Protein AF-A0A7J3TLL1-F1 (afdb_monomer)

Solvent-accessible surface area (backbone atoms only — not comparable to full-atom values): 12824 Å² total; per-residue (Å²): 134,83,79,75,40,69,34,97,90,40,82,90,39,51,75,41,72,86,61,49,72,68,59,53,52,50,49,55,51,50,50,56,48,39,76,74,58,74,58,70,25,70,81,57,42,50,78,60,72,84,65,56,69,70,58,46,39,61,74,26,60,31,31,46,34,38,38,35,70,45,70,101,65,59,63,85,65,47,52,60,26,36,53,45,25,27,49,48,51,40,51,54,41,42,77,64,74,40,49,68,75,49,72,47,65,52,74,63,83,44,28,37,23,25,28,31,32,81,48,47,63,53,70,59,62,42,82,44,83,52,50,48,64,87,44,56,70,57,39,49,56,51,44,65,57,41,68,75,34,87,53,40,78,40,70,66,46,79,57,96,68,22,37,36,31,37,27,56,51,95,55,38,40,53,66,62,47,48,64,79,43,48,88,77,56,70,28,40,80,71,54,52,76,45,51,90,70,48,38,80,37,38,22,89,61,54,56,78,47,47,73,60,48,28,53,71,69,44,89,64,58,60,57,79,64

Structure (mmCIF, N/CA/C/O backbone):
data_AF-A0A7J3TLL1-F1
#
_entry.id   AF-A0A7J3TLL1-F1
#
loop_
_atom_site.group_PDB
_atom_site.id
_atom_site.type_symbol
_atom_site.label_atom_id
_atom_site.label_alt_id
_atom_site.label_comp_id
_atom_site.label_asym_id
_atom_site.label_entity_id
_atom_site.label_seq_id
_atom_site.pdbx_PDB_ins_code
_atom_site.Cartn_x
_atom_site.Cartn_y
_atom_site.Cartn_z
_atom_site.occupancy
_atom_site.B_iso_or_equiv
_atom_site.auth_seq_id
_atom_site.auth_comp_id
_atom_site.auth_asym_id
_atom_site.auth_atom_id
_atom_site.pdbx_PDB_model_num
ATOM 1 N N . GLU A 1 1 ? -10.660 5.304 -22.280 1.00 53.88 1 GLU A N 1
ATOM 2 C CA . GLU A 1 1 ? -10.879 4.212 -23.251 1.00 53.88 1 GLU A CA 1
ATOM 3 C C . GLU A 1 1 ? -9.775 3.179 -23.097 1.00 53.88 1 GLU A C 1
ATOM 5 O O . GLU A 1 1 ? -8.656 3.561 -22.765 1.00 53.88 1 GLU A O 1
ATOM 10 N N . ASN A 1 2 ? -10.090 1.895 -23.270 1.00 74.81 2 ASN A N 1
ATOM 11 C CA . ASN A 1 2 ? -9.083 0.834 -23.250 1.00 74.81 2 ASN A CA 1
ATOM 12 C C . ASN A 1 2 ? -8.413 0.763 -24.626 1.00 74.81 2 ASN A C 1
ATOM 14 O O . ASN A 1 2 ? -9.104 0.742 -25.640 1.00 74.81 2 ASN A O 1
ATOM 18 N N . PHE A 1 3 ? -7.082 0.725 -24.662 1.00 89.62 3 PHE A N 1
ATOM 19 C CA . PHE A 1 3 ? -6.331 0.523 -25.899 1.00 89.62 3 PHE A CA 1
ATOM 20 C C . PHE A 1 3 ? -6.555 -0.900 -26.422 1.00 89.62 3 PHE A C 1
ATOM 22 O O . PHE A 1 3 ? -6.393 -1.876 -25.681 1.00 89.62 3 PHE A O 1
ATOM 29 N N . VAL A 1 4 ? -6.939 -1.013 -27.692 1.00 92.25 4 VAL A N 1
ATOM 30 C CA . VAL A 1 4 ? -7.201 -2.291 -28.359 1.00 92.25 4 VAL A CA 1
ATOM 31 C C . VAL A 1 4 ? -6.233 -2.440 -29.521 1.00 92.25 4 VAL A C 1
ATOM 33 O O . VAL A 1 4 ? -6.197 -1.598 -30.413 1.00 92.25 4 VAL A O 1
ATOM 36 N N . PHE A 1 5 ? -5.463 -3.526 -29.505 1.00 94.06 5 PHE A N 1
ATOM 37 C CA . PHE A 1 5 ? -4.631 -3.945 -30.624 1.00 94.06 5 PHE A CA 1
ATOM 38 C C . PHE A 1 5 ? -5.090 -5.333 -31.068 1.00 94.06 5 PHE A C 1
ATOM 40 O O . PHE A 1 5 ? -4.851 -6.320 -30.370 1.00 94.06 5 PHE A O 1
ATOM 47 N N . VAL A 1 6 ? -5.833 -5.368 -32.174 1.00 94.62 6 VAL A N 1
ATOM 48 C CA . VAL A 1 6 ? -6.505 -6.572 -32.682 1.00 94.62 6 VAL A CA 1
ATOM 49 C C . VAL A 1 6 ? -5.467 -7.575 -33.180 1.00 94.62 6 VAL A C 1
ATOM 51 O O . VAL A 1 6 ? -4.548 -7.206 -33.913 1.00 94.62 6 VAL A O 1
ATOM 54 N N . ASP A 1 7 ? -5.603 -8.834 -32.767 1.00 94.88 7 ASP A N 1
ATOM 55 C CA . ASP A 1 7 ? -4.760 -9.928 -33.245 1.00 94.88 7 ASP A CA 1
ATOM 56 C C . ASP A 1 7 ? -5.065 -10.215 -34.731 1.00 94.88 7 ASP A C 1
ATOM 58 O O . ASP A 1 7 ? -6.228 -10.416 -35.083 1.00 94.88 7 ASP A O 1
ATOM 62 N N . PRO A 1 8 ? -4.057 -10.246 -35.627 1.00 94.88 8 PRO A N 1
ATOM 63 C CA . PRO A 1 8 ? -4.280 -10.523 -37.047 1.00 94.88 8 PRO A CA 1
ATOM 64 C C . PRO A 1 8 ? -4.792 -11.945 -37.335 1.00 94.88 8 PRO A C 1
ATOM 66 O O . PRO A 1 8 ? -5.215 -12.207 -38.459 1.00 94.88 8 PRO A O 1
ATOM 69 N N . VAL A 1 9 ? -4.730 -12.865 -36.364 1.00 96.12 9 VAL A N 1
ATOM 70 C CA . VAL A 1 9 ? -5.207 -14.254 -36.497 1.00 96.12 9 VAL A CA 1
ATOM 71 C C . VAL A 1 9 ? -6.554 -14.476 -35.792 1.00 96.12 9 VAL A C 1
ATOM 73 O O . VAL A 1 9 ? -7.268 -15.415 -36.137 1.00 96.12 9 VAL A O 1
ATOM 76 N N . ASP A 1 10 ? -6.929 -13.617 -34.839 1.00 94.81 10 ASP A N 1
ATOM 77 C CA . ASP A 1 10 ? -8.177 -13.720 -34.069 1.00 94.81 10 ASP A CA 1
ATOM 78 C C . ASP A 1 10 ? -8.747 -12.328 -33.744 1.00 94.81 10 ASP A C 1
ATOM 80 O O . ASP A 1 10 ? -8.318 -11.653 -32.808 1.00 94.81 10 ASP A O 1
ATOM 84 N N . GLU A 1 11 ? -9.770 -11.909 -34.489 1.00 93.38 11 GLU A N 1
ATOM 85 C CA . GLU A 1 11 ? -10.400 -10.588 -34.347 1.00 93.38 11 GLU A CA 1
ATOM 86 C C . GLU A 1 11 ? -11.007 -10.322 -32.957 1.00 93.38 11 GLU A C 1
ATOM 88 O O . GLU A 1 11 ? -11.184 -9.165 -32.568 1.00 93.38 11 GLU A O 1
ATOM 93 N N . ASN A 1 12 ? -11.278 -11.373 -32.174 1.00 93.81 12 ASN A N 1
ATOM 94 C CA . ASN A 1 12 ? -11.828 -11.252 -30.824 1.00 93.81 12 ASN A CA 1
ATOM 95 C C . ASN A 1 12 ? -10.746 -11.057 -29.752 1.00 93.81 12 ASN A C 1
ATOM 97 O O . ASN A 1 12 ? -11.064 -10.831 -28.578 1.00 93.81 12 ASN A O 1
ATOM 101 N N . ARG A 1 13 ? -9.461 -11.133 -30.119 1.00 92.69 13 ARG A N 1
ATOM 102 C CA . ARG A 1 13 ? -8.341 -11.067 -29.181 1.00 92.69 13 ARG A CA 1
ATOM 103 C C . ARG A 1 13 ? -7.651 -9.704 -29.211 1.00 92.69 13 ARG A C 1
ATOM 105 O O . ARG A 1 13 ? -7.134 -9.256 -30.230 1.00 92.69 13 ARG A O 1
ATOM 112 N N . ASN A 1 14 ? -7.559 -9.070 -28.039 1.00 93.44 14 ASN A N 1
ATOM 113 C CA . ASN A 1 14 ? -6.712 -7.895 -27.829 1.00 93.44 14 ASN A CA 1
ATOM 114 C C . ASN A 1 14 ? -5.297 -8.327 -27.406 1.00 93.44 14 ASN A C 1
ATOM 116 O O . ASN A 1 14 ? -5.081 -8.729 -26.260 1.00 93.44 14 ASN A O 1
ATOM 120 N N . VAL A 1 15 ? -4.317 -8.189 -28.300 1.00 94.00 15 VAL A N 1
ATOM 121 C CA . VAL A 1 15 ? -2.900 -8.513 -28.042 1.00 94.00 15 VAL A CA 1
ATOM 122 C C . VAL A 1 15 ? -2.312 -7.631 -26.934 1.00 94.00 15 VAL A C 1
ATOM 124 O O . VAL A 1 15 ? -1.416 -8.050 -26.202 1.00 94.00 15 VAL A O 1
ATOM 127 N N . ALA A 1 16 ? -2.853 -6.427 -26.747 1.00 92.25 16 ALA A N 1
ATOM 128 C CA . ALA A 1 16 ? -2.423 -5.486 -25.720 1.00 92.25 16 ALA A CA 1
ATOM 129 C C . ALA A 1 16 ? -3.194 -5.619 -24.391 1.00 92.25 16 ALA A C 1
ATOM 131 O O . ALA A 1 16 ? -3.065 -4.749 -23.534 1.00 92.25 16 ALA A O 1
ATOM 132 N N . ALA A 1 17 ? -3.970 -6.688 -24.168 1.00 89.81 17 ALA A N 1
ATOM 133 C CA . ALA A 1 17 ? -4.814 -6.829 -22.971 1.00 89.81 17 ALA A CA 1
ATOM 134 C C . ALA A 1 17 ? -4.047 -6.760 -21.632 1.00 89.81 17 ALA A C 1
ATOM 136 O O . ALA A 1 17 ? -4.608 -6.351 -20.617 1.00 89.81 17 ALA A O 1
ATOM 137 N N . ALA A 1 18 ? -2.767 -7.143 -21.616 1.00 88.69 18 ALA A N 1
ATOM 138 C CA . ALA A 1 18 ? -1.914 -7.070 -20.428 1.00 88.69 18 ALA A CA 1
ATOM 139 C C . ALA A 1 18 ? -1.273 -5.682 -20.201 1.00 88.69 18 ALA A C 1
ATOM 141 O O . ALA A 1 18 ? -0.673 -5.449 -19.149 1.00 88.69 18 ALA A O 1
ATOM 142 N N . LEU A 1 19 ? -1.368 -4.761 -21.169 1.00 90.69 19 LEU A N 1
ATOM 143 C CA . LEU A 1 19 ? -0.772 -3.429 -21.086 1.00 90.69 19 LEU A CA 1
ATOM 144 C C . LEU A 1 19 ? -1.634 -2.516 -20.208 1.00 90.69 19 LEU A C 1
ATOM 146 O O . LEU A 1 19 ? -2.791 -2.244 -20.522 1.00 90.69 19 LEU A O 1
ATOM 150 N N . SER A 1 20 ? -1.064 -2.002 -19.115 1.00 90.25 20 SER A N 1
ATOM 151 C CA . SER A 1 20 ? -1.784 -1.045 -18.271 1.00 90.25 20 SER A CA 1
ATOM 152 C C . SER A 1 20 ? -1.881 0.333 -18.947 1.00 90.25 20 SER A C 1
ATOM 154 O O . SER A 1 20 ? -0.948 0.727 -19.660 1.00 90.25 20 SER A O 1
ATOM 156 N N . PRO A 1 21 ? -2.953 1.107 -18.690 1.00 91.44 21 PRO A N 1
ATOM 157 C CA . PRO A 1 21 ? -3.086 2.467 -19.211 1.00 91.44 21 PRO A CA 1
ATOM 158 C C . PRO A 1 21 ? -1.888 3.360 -18.865 1.00 91.44 21 PRO A C 1
ATOM 160 O O . PRO A 1 21 ? -1.396 4.097 -19.715 1.00 91.44 21 PRO A O 1
ATOM 163 N N . GLU A 1 22 ? -1.362 3.253 -17.645 1.00 91.06 22 GLU A N 1
ATOM 164 C CA . GLU A 1 22 ? -0.216 4.042 -17.182 1.00 91.06 22 GLU A CA 1
ATOM 165 C C . GLU A 1 22 ? 1.058 3.696 -17.960 1.00 91.06 22 GLU A C 1
ATOM 167 O O . GLU A 1 22 ? 1.824 4.587 -18.326 1.00 91.06 22 GLU A O 1
ATOM 172 N N . LYS A 1 23 ? 1.285 2.408 -18.253 1.00 92.62 23 LYS A N 1
ATOM 173 C CA . LYS A 1 23 ? 2.443 1.967 -19.042 1.00 92.62 23 LYS A CA 1
ATOM 174 C C . LYS A 1 23 ? 2.333 2.388 -20.504 1.00 92.62 23 LYS A C 1
ATOM 176 O O . LYS A 1 23 ? 3.349 2.770 -21.081 1.00 92.62 23 LYS A O 1
ATOM 181 N N . LEU A 1 24 ? 1.128 2.392 -21.076 1.00 95.12 24 LEU A N 1
ATOM 182 C CA . LEU A 1 24 ? 0.898 2.937 -22.414 1.00 95.12 24 LEU A CA 1
ATOM 183 C C . LEU A 1 24 ? 1.212 4.439 -22.468 1.00 95.12 24 LEU A C 1
ATOM 185 O O . LEU A 1 24 ? 1.947 4.877 -23.349 1.00 95.12 24 LEU A O 1
ATOM 189 N N . GLN A 1 25 ? 0.710 5.222 -21.509 1.00 95.00 25 GLN A N 1
ATOM 190 C CA . GLN A 1 25 ? 0.991 6.661 -21.444 1.00 95.00 25 GLN A CA 1
ATOM 191 C C . GLN A 1 25 ? 2.486 6.941 -21.266 1.00 95.00 25 GLN A C 1
ATOM 193 O O . GLN A 1 25 ? 3.045 7.792 -21.959 1.00 95.00 25 GLN A O 1
ATOM 198 N N . LEU A 1 26 ? 3.160 6.173 -20.403 1.00 94.88 26 LEU A N 1
ATOM 199 C CA . LEU A 1 26 ? 4.608 6.260 -20.231 1.00 94.88 26 LEU A CA 1
ATOM 200 C C . LEU A 1 26 ? 5.356 5.971 -21.540 1.00 94.88 26 LEU A C 1
ATOM 202 O O . LEU A 1 26 ? 6.300 6.685 -21.866 1.00 94.88 26 LEU A O 1
ATOM 206 N N . PHE A 1 27 ? 4.929 4.961 -22.303 1.00 95.62 27 PHE A N 1
ATOM 207 C CA . PHE A 1 27 ? 5.530 4.623 -23.593 1.00 95.62 27 PHE A CA 1
ATOM 208 C C . PHE A 1 27 ? 5.334 5.726 -24.641 1.00 95.62 27 PHE A C 1
ATOM 210 O O . PHE A 1 27 ? 6.285 6.085 -25.337 1.00 95.62 27 PHE A O 1
ATOM 217 N N . ILE A 1 28 ? 4.131 6.303 -24.733 1.00 96.62 28 ILE A N 1
ATOM 218 C CA . ILE A 1 28 ? 3.845 7.430 -25.635 1.00 96.62 28 ILE A CA 1
ATOM 219 C C . ILE A 1 28 ? 4.732 8.628 -25.273 1.00 96.62 28 ILE A C 1
ATOM 221 O O . ILE A 1 28 ? 5.369 9.222 -26.146 1.00 96.62 28 ILE A O 1
ATOM 225 N N . PHE A 1 29 ? 4.826 8.951 -23.981 1.00 97.00 29 PHE A N 1
ATOM 226 C CA . PHE A 1 29 ? 5.675 10.033 -23.495 1.00 97.00 29 PHE A CA 1
ATOM 227 C C . PHE A 1 29 ? 7.157 9.783 -23.806 1.00 97.00 29 PHE A C 1
ATOM 229 O O . PHE A 1 29 ? 7.808 10.646 -24.396 1.00 97.00 29 PHE A O 1
ATOM 236 N N . ALA A 1 30 ? 7.673 8.590 -23.496 1.00 97.25 30 ALA A N 1
ATOM 237 C CA . ALA A 1 30 ? 9.047 8.195 -23.800 1.00 97.25 30 ALA A CA 1
ATOM 238 C C . ALA A 1 30 ? 9.345 8.297 -25.303 1.00 97.25 30 ALA A C 1
ATOM 240 O O . ALA A 1 30 ? 10.362 8.865 -25.695 1.00 97.25 30 ALA A O 1
ATOM 241 N N . SER A 1 31 ? 8.426 7.824 -26.148 1.00 97.75 31 SER A N 1
ATOM 242 C CA . SER A 1 31 ? 8.547 7.898 -27.607 1.00 97.75 31 SER A CA 1
ATOM 243 C C . SER A 1 31 ? 8.624 9.349 -28.088 1.00 97.75 31 SER A C 1
ATOM 245 O O . SER A 1 31 ? 9.502 9.695 -28.877 1.00 97.75 31 SER A O 1
ATOM 247 N N . SER A 1 32 ? 7.771 10.234 -27.558 1.00 97.88 32 SER A N 1
ATOM 248 C CA . SER A 1 32 ? 7.838 11.667 -27.866 1.00 97.88 32 SER A CA 1
ATOM 249 C C . SER A 1 32 ? 9.164 12.299 -27.434 1.00 97.88 32 SER A C 1
ATOM 251 O O . SER A 1 32 ? 9.658 13.182 -28.133 1.00 97.88 32 SER A O 1
ATOM 253 N N . GLN A 1 33 ? 9.726 11.912 -26.287 1.00 97.69 33 GLN A N 1
ATOM 254 C CA . GLN A 1 33 ? 11.015 12.435 -25.825 1.00 97.69 33 GLN A CA 1
ATOM 255 C C . GLN A 1 33 ? 12.166 11.926 -26.700 1.00 97.69 33 GLN A C 1
ATOM 257 O O . GLN A 1 33 ? 13.028 12.711 -27.094 1.00 97.69 33 GLN A O 1
ATOM 262 N N . PHE A 1 34 ? 12.138 10.642 -27.068 1.00 98.12 34 PHE A N 1
ATOM 263 C CA . PHE A 1 34 ? 13.137 10.033 -27.940 1.00 98.12 34 PHE A CA 1
ATOM 264 C C . PHE A 1 34 ? 13.176 10.707 -29.313 1.00 98.12 34 PHE A C 1
ATOM 266 O O . PHE A 1 34 ? 14.251 11.072 -29.775 1.00 98.12 34 PHE A O 1
ATOM 273 N N . LEU A 1 35 ? 12.015 10.948 -29.933 1.00 98.19 35 LEU A N 1
ATOM 274 C CA . LEU A 1 35 ? 11.938 11.628 -31.232 1.00 98.19 35 LEU A CA 1
ATOM 275 C C . LEU A 1 35 ? 12.460 13.071 -31.182 1.00 98.19 35 LEU A C 1
ATOM 277 O O . LEU A 1 35 ? 13.004 13.558 -32.168 1.00 98.19 35 LEU A O 1
ATOM 281 N N . ARG A 1 36 ? 12.314 13.760 -30.042 1.00 97.50 36 ARG A N 1
ATOM 282 C CA . ARG A 1 36 ? 12.830 15.127 -29.858 1.00 97.50 36 ARG A CA 1
ATOM 283 C C . ARG A 1 36 ? 14.339 15.158 -29.643 1.00 97.50 36 ARG A C 1
ATOM 285 O O . ARG A 1 36 ? 15.011 16.032 -30.183 1.00 97.50 36 ARG A O 1
ATOM 292 N N . LYS A 1 37 ? 14.869 14.251 -28.819 1.00 97.19 37 LYS A N 1
ATOM 293 C CA . LYS A 1 37 ? 16.296 14.182 -28.487 1.00 97.19 37 LYS A CA 1
ATOM 294 C C . LYS A 1 37 ? 16.730 12.721 -28.322 1.00 97.19 37 LYS A C 1
ATOM 296 O O . LYS A 1 37 ? 16.770 12.222 -27.192 1.00 97.19 37 LYS A O 1
ATOM 301 N N . PRO A 1 38 ? 17.080 12.041 -29.428 1.00 96.88 38 PRO A N 1
ATOM 302 C CA . PRO A 1 38 ? 17.523 10.657 -29.380 1.00 96.88 38 PRO A CA 1
ATOM 303 C C . PRO A 1 38 ? 18.761 10.502 -28.497 1.00 96.88 38 PRO A C 1
ATOM 305 O O . PRO A 1 38 ? 19.667 11.336 -28.509 1.00 96.88 38 PRO A O 1
ATOM 308 N N . SER A 1 39 ? 18.804 9.426 -27.717 1.00 96.81 39 SER A N 1
ATOM 309 C CA . SER A 1 39 ? 19.920 9.131 -26.820 1.00 96.81 39 SER A CA 1
ATOM 310 C C . SER A 1 39 ? 20.017 7.634 -26.562 1.00 96.81 39 SER A C 1
ATOM 312 O O . SER A 1 39 ? 19.003 6.943 -26.466 1.00 96.81 39 SER A O 1
ATOM 314 N N . ILE A 1 40 ? 21.243 7.142 -26.376 1.00 96.75 40 ILE A N 1
ATOM 315 C CA . ILE A 1 40 ? 21.505 5.747 -26.004 1.00 96.75 40 ILE A CA 1
ATOM 316 C C . ILE A 1 40 ? 20.887 5.379 -24.642 1.00 96.75 40 ILE A C 1
ATOM 318 O O . ILE A 1 40 ? 20.544 4.224 -24.410 1.00 96.75 40 ILE A O 1
ATOM 322 N N . LYS A 1 41 ? 20.649 6.375 -23.777 1.00 96.38 41 LYS A N 1
ATOM 323 C CA . LYS A 1 41 ? 20.049 6.210 -22.441 1.00 96.38 41 LYS A CA 1
ATOM 324 C C . LYS A 1 41 ? 18.603 5.710 -22.458 1.00 96.38 41 LYS A C 1
ATOM 326 O O . LYS A 1 41 ? 18.149 5.150 -21.470 1.00 96.38 41 LYS A O 1
ATOM 331 N N . PHE A 1 42 ? 17.880 5.864 -23.572 1.00 96.44 42 PHE A N 1
ATOM 332 C CA . PHE A 1 42 ? 16.553 5.250 -23.727 1.00 96.44 42 PHE A CA 1
ATOM 333 C C . PHE A 1 42 ? 16.612 3.721 -23.744 1.00 96.44 42 PHE A C 1
ATOM 335 O O . PHE A 1 42 ? 15.638 3.069 -23.379 1.00 96.44 42 PHE A O 1
ATOM 342 N N . PHE A 1 43 ? 17.754 3.164 -24.145 1.00 95.62 43 PHE A N 1
ATOM 343 C CA . PHE A 1 43 ? 17.991 1.726 -24.215 1.00 95.62 43 PHE A CA 1
ATOM 344 C C . PHE A 1 43 ? 18.840 1.235 -23.038 1.00 95.62 43 PHE A C 1
ATOM 346 O O . PHE A 1 43 ? 18.599 0.150 -22.518 1.00 95.62 43 PHE A O 1
ATOM 353 N N . PHE A 1 44 ? 19.806 2.049 -22.601 1.00 95.69 44 PHE A N 1
ATOM 354 C CA . PHE A 1 44 ? 20.753 1.721 -21.535 1.00 95.69 44 PHE A CA 1
ATOM 355 C C . PHE A 1 44 ? 20.824 2.861 -20.508 1.00 95.69 44 PHE A C 1
ATOM 357 O O . PHE A 1 44 ? 21.773 3.650 -20.522 1.00 95.69 44 PHE A O 1
ATOM 364 N N . PRO A 1 45 ? 19.797 3.004 -19.655 1.00 94.62 45 PRO A N 1
ATOM 365 C CA . PRO A 1 45 ? 19.775 4.036 -18.626 1.00 94.62 45 PRO A CA 1
ATOM 366 C C . PRO A 1 45 ? 20.833 3.751 -17.552 1.00 94.62 45 PRO A C 1
ATOM 368 O O . PRO A 1 45 ? 21.019 2.600 -17.147 1.00 94.62 45 PRO A O 1
ATOM 371 N N . ASN A 1 46 ? 21.504 4.788 -17.047 1.00 9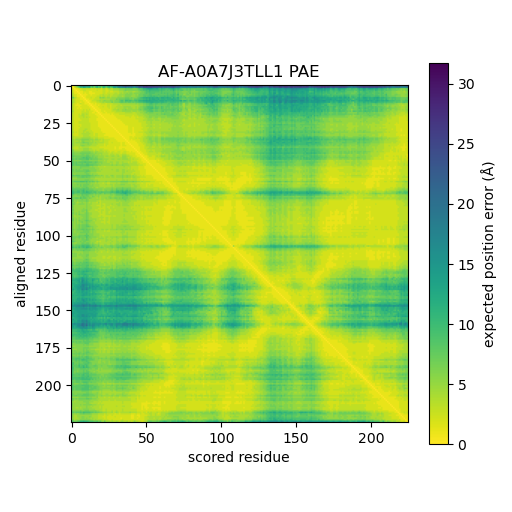4.69 46 ASN A N 1
ATOM 372 C CA . ASN A 1 46 ? 22.387 4.621 -15.885 1.00 94.69 46 ASN A CA 1
ATOM 373 C C . ASN A 1 46 ? 21.550 4.263 -14.655 1.00 94.69 46 ASN A C 1
ATOM 375 O O . ASN A 1 46 ? 20.470 4.831 -14.546 1.00 94.69 46 ASN A O 1
ATOM 379 N N . PRO A 1 47 ? 22.008 3.414 -13.714 1.00 93.69 47 PRO A N 1
ATOM 380 C CA . PRO A 1 47 ? 21.274 3.081 -12.486 1.00 93.69 47 PRO A CA 1
ATOM 381 C C . PRO A 1 47 ? 20.746 4.315 -11.732 1.00 93.69 47 PRO A C 1
ATOM 383 O O . PRO A 1 47 ? 21.332 5.398 -11.850 1.00 93.69 47 PRO A O 1
ATOM 386 N N . PRO A 1 48 ? 19.644 4.189 -10.966 1.00 94.38 48 PRO A N 1
ATOM 387 C CA . PRO A 1 48 ? 19.168 5.293 -10.142 1.00 94.38 48 PRO A CA 1
ATOM 388 C C . PRO A 1 48 ? 20.277 5.749 -9.177 1.00 94.38 48 PRO A C 1
ATOM 390 O O . PRO A 1 48 ? 21.112 4.939 -8.765 1.00 94.38 48 PRO A O 1
ATOM 393 N N . PRO A 1 49 ? 20.327 7.047 -8.828 1.00 92.38 49 PRO A N 1
ATOM 394 C CA . PRO A 1 49 ?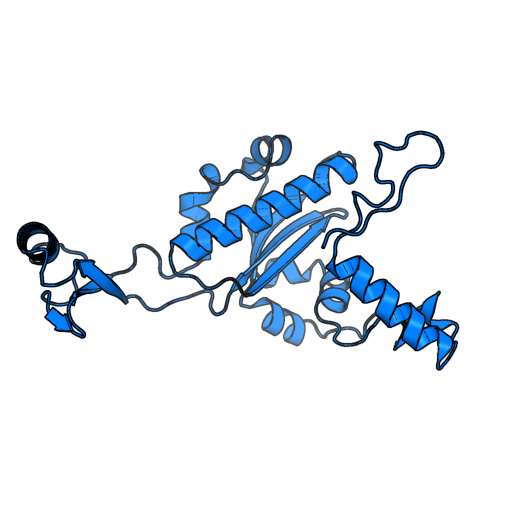 21.316 7.543 -7.884 1.00 92.38 49 PRO A CA 1
ATOM 395 C C . PRO A 1 49 ? 21.156 6.815 -6.543 1.00 92.38 49 PRO A C 1
ATOM 397 O O . PRO A 1 49 ? 20.025 6.661 -6.071 1.00 92.38 49 PRO A O 1
ATOM 400 N N . PRO A 1 50 ? 22.262 6.376 -5.920 1.00 94.56 50 PRO A N 1
ATOM 401 C CA . PRO A 1 50 ? 22.174 5.626 -4.685 1.00 94.56 50 PRO A CA 1
ATOM 402 C C . PRO A 1 50 ? 21.614 6.501 -3.566 1.00 94.56 50 PRO A C 1
ATOM 404 O O . PRO A 1 50 ? 21.995 7.666 -3.431 1.00 94.56 50 PRO A O 1
ATOM 407 N N . ILE A 1 51 ? 20.752 5.928 -2.729 1.00 96.12 51 ILE A N 1
ATOM 408 C CA . ILE A 1 51 ? 20.184 6.630 -1.574 1.00 96.12 51 ILE A CA 1
ATOM 409 C C . ILE A 1 51 ? 20.969 6.210 -0.318 1.00 96.12 51 ILE A C 1
ATOM 411 O O . ILE A 1 51 ? 21.100 5.007 -0.042 1.00 96.12 51 ILE A O 1
ATOM 415 N N . PRO A 1 52 ? 21.515 7.158 0.471 1.00 96.75 52 PRO A N 1
ATOM 416 C CA . PRO A 1 52 ? 22.127 6.846 1.759 1.00 96.75 52 PRO A CA 1
ATOM 417 C C . PRO A 1 52 ? 21.142 6.124 2.684 1.00 96.75 52 PRO A C 1
ATOM 419 O O . PRO A 1 52 ? 19.967 6.480 2.751 1.00 96.75 52 PRO A O 1
ATOM 422 N N . SER A 1 53 ? 21.614 5.127 3.438 1.00 95.75 53 SER A N 1
ATOM 423 C CA . SER A 1 53 ? 20.742 4.275 4.261 1.00 95.75 53 SER A CA 1
ATOM 424 C C . SER A 1 53 ? 19.870 5.067 5.241 1.00 95.75 53 SER A C 1
ATOM 426 O O . SER A 1 53 ? 18.699 4.747 5.414 1.00 95.75 53 SER A O 1
ATOM 428 N N . GLU A 1 54 ? 20.408 6.125 5.849 1.00 96.25 54 GLU A N 1
ATOM 429 C CA . GLU A 1 54 ? 19.658 6.989 6.769 1.00 96.25 54 GLU A CA 1
ATOM 430 C C . GLU A 1 54 ? 18.516 7.741 6.077 1.00 96.25 54 GLU A C 1
ATOM 432 O O . GLU A 1 54 ? 17.415 7.843 6.618 1.00 96.25 54 GLU A O 1
ATOM 437 N N . GLU A 1 55 ? 18.756 8.249 4.868 1.00 97.19 55 GLU A N 1
ATOM 438 C CA . GLU A 1 55 ? 17.729 8.922 4.073 1.00 97.19 55 GLU A CA 1
ATOM 439 C C . GLU A 1 55 ? 16.661 7.926 3.613 1.00 97.19 55 GLU A C 1
ATOM 441 O O . GLU A 1 55 ? 15.463 8.205 3.702 1.00 97.19 55 GLU A O 1
ATOM 446 N N . LEU A 1 56 ? 17.082 6.731 3.196 1.00 97.31 56 LEU A N 1
ATOM 447 C CA . LEU A 1 56 ? 16.167 5.674 2.794 1.00 97.31 56 LEU A CA 1
ATOM 448 C C . LEU A 1 56 ? 15.276 5.225 3.964 1.00 97.31 56 LEU A C 1
ATOM 450 O O . LEU A 1 56 ? 14.070 5.084 3.784 1.00 97.31 56 LEU A O 1
ATOM 454 N N . LEU A 1 57 ? 15.818 5.085 5.180 1.00 97.25 57 LEU A N 1
ATOM 455 C CA . LEU A 1 57 ? 15.010 4.797 6.374 1.00 97.25 57 LEU A CA 1
ATOM 456 C C . LEU A 1 57 ? 13.962 5.882 6.641 1.00 97.25 57 LEU A C 1
ATOM 458 O O . LEU A 1 57 ? 12.834 5.550 7.000 1.00 97.25 57 LEU A O 1
ATOM 462 N N . LYS A 1 58 ? 14.302 7.164 6.443 1.00 97.12 58 LYS A N 1
ATOM 463 C CA . LYS A 1 58 ? 13.335 8.266 6.582 1.00 97.12 58 LYS A CA 1
ATOM 464 C C . LYS A 1 58 ? 12.215 8.153 5.549 1.00 97.12 58 LYS A C 1
ATOM 466 O O . LYS A 1 58 ? 11.048 8.240 5.924 1.00 97.12 58 LYS A O 1
ATOM 471 N N . LYS A 1 59 ? 12.550 7.896 4.279 1.00 97.12 59 LYS A N 1
ATOM 472 C CA . LYS A 1 59 ? 11.562 7.691 3.201 1.00 97.12 59 LYS A CA 1
ATOM 473 C C . LYS A 1 59 ? 10.679 6.459 3.437 1.00 97.12 59 LYS A C 1
ATOM 475 O O . LYS A 1 59 ? 9.515 6.462 3.060 1.00 97.12 59 LYS A O 1
ATOM 480 N N . LEU A 1 60 ? 11.206 5.426 4.094 1.00 97.94 60 LEU A N 1
ATOM 481 C CA . LEU A 1 60 ? 10.476 4.197 4.418 1.00 97.94 60 LEU A CA 1
ATOM 482 C C . LEU A 1 60 ? 9.743 4.233 5.769 1.00 97.94 60 LEU A C 1
ATOM 484 O O . LEU A 1 60 ? 9.100 3.249 6.132 1.00 97.94 60 LEU A O 1
ATOM 488 N N . SER A 1 61 ? 9.834 5.330 6.525 1.00 97.31 61 SER A N 1
ATOM 489 C CA . SER A 1 61 ? 9.286 5.424 7.888 1.00 97.31 61 SER A CA 1
ATOM 490 C C . SER A 1 61 ? 7.781 5.163 7.957 1.00 97.31 61 SER A C 1
ATOM 492 O O . SER A 1 61 ? 7.317 4.555 8.919 1.00 97.31 61 SER A O 1
ATOM 494 N N . ASN A 1 62 ? 7.046 5.545 6.908 1.00 98.00 62 ASN A N 1
ATOM 495 C CA . ASN A 1 62 ? 5.602 5.367 6.822 1.00 98.00 62 ASN A CA 1
ATOM 496 C C . ASN A 1 62 ? 5.155 4.141 6.013 1.00 98.00 62 ASN A C 1
ATOM 498 O O . ASN A 1 62 ? 3.980 4.024 5.665 1.00 98.00 62 ASN A O 1
ATOM 502 N N . PHE A 1 63 ? 6.071 3.221 5.707 1.00 98.50 63 PHE A N 1
ATOM 503 C CA . PHE A 1 63 ? 5.716 1.954 5.082 1.00 98.50 63 PHE A CA 1
ATOM 504 C C . PHE A 1 63 ? 5.426 0.884 6.131 1.00 98.50 63 PHE A C 1
ATOM 506 O O . PHE A 1 63 ? 6.221 0.646 7.042 1.00 98.50 63 PHE A O 1
ATOM 513 N N . VAL A 1 64 ? 4.314 0.184 5.928 1.00 98.62 64 VAL A N 1
ATOM 514 C CA . VAL A 1 64 ? 3.945 -1.033 6.653 1.00 98.62 64 VAL A CA 1
ATOM 515 C C . VAL A 1 64 ? 3.582 -2.116 5.647 1.00 98.62 64 VAL A C 1
ATOM 517 O O . VAL A 1 64 ? 2.957 -1.854 4.616 1.00 98.62 64 VAL A O 1
ATOM 520 N N . GLY A 1 65 ? 4.005 -3.345 5.903 1.00 97.62 65 GLY A N 1
ATOM 521 C CA . GLY A 1 65 ? 3.784 -4.436 4.973 1.00 97.62 65 GLY A CA 1
ATOM 522 C C . GLY A 1 65 ? 4.179 -5.780 5.537 1.00 97.62 65 GLY A C 1
ATOM 523 O O . GLY A 1 65 ? 4.213 -5.983 6.747 1.00 97.62 65 GLY A O 1
ATOM 524 N N . VAL A 1 66 ? 4.475 -6.702 4.632 1.00 98.44 66 VAL A N 1
ATOM 525 C CA . VAL A 1 66 ? 4.827 -8.079 4.950 1.00 98.44 66 VAL A CA 1
ATOM 526 C C . VAL A 1 66 ? 6.038 -8.483 4.130 1.00 98.44 66 VAL A C 1
ATOM 528 O O . VAL A 1 66 ? 6.105 -8.227 2.927 1.00 98.44 66 VAL A O 1
ATOM 531 N N . CYS A 1 67 ? 6.991 -9.131 4.789 1.00 97.88 67 CYS A N 1
ATOM 532 C CA . CYS A 1 67 ? 8.245 -9.586 4.222 1.00 97.88 67 CYS A CA 1
ATOM 533 C C . CYS A 1 67 ? 8.410 -11.090 4.469 1.00 97.88 67 CYS A C 1
ATOM 535 O O . CYS A 1 67 ? 8.134 -11.586 5.560 1.00 97.88 67 CYS A O 1
ATOM 537 N N . PHE A 1 68 ? 8.900 -11.816 3.466 1.00 97.12 68 PHE A N 1
ATOM 538 C CA . PHE A 1 68 ? 9.046 -13.272 3.527 1.00 97.12 68 PHE A CA 1
ATOM 539 C C . PHE A 1 68 ? 10.116 -13.777 2.553 1.00 97.12 68 PHE A C 1
ATOM 541 O O . PHE A 1 68 ? 10.650 -13.024 1.733 1.00 97.12 68 PHE A O 1
ATOM 548 N N . LYS A 1 69 ? 10.492 -15.053 2.665 1.00 96.44 69 LYS A N 1
ATOM 549 C CA . LYS A 1 69 ? 11.380 -15.704 1.693 1.00 96.44 69 LYS A CA 1
ATOM 550 C C . LYS A 1 69 ? 10.603 -15.952 0.399 1.00 96.44 69 LYS A C 1
ATOM 552 O O . LYS A 1 69 ? 9.461 -16.392 0.466 1.00 96.44 69 LYS A O 1
ATOM 557 N N . LYS A 1 70 ? 11.196 -15.687 -0.774 1.00 94.75 70 LYS A N 1
ATOM 558 C CA . LYS A 1 70 ? 10.495 -15.936 -2.044 1.00 94.75 70 LYS A CA 1
ATOM 559 C C . LYS A 1 70 ? 10.160 -17.437 -2.159 1.00 94.75 70 LYS A C 1
ATOM 561 O O . LYS A 1 70 ? 11.077 -18.253 -2.021 1.00 94.75 70 LYS A O 1
ATOM 566 N N . PRO A 1 71 ? 8.891 -17.809 -2.409 1.00 91.81 71 PRO A N 1
ATOM 567 C CA . PRO A 1 71 ? 8.517 -19.200 -2.635 1.00 91.81 71 PRO A CA 1
ATOM 568 C C . PRO A 1 71 ? 9.064 -19.711 -3.969 1.00 91.81 71 PRO A C 1
ATOM 570 O O . PRO A 1 71 ? 9.310 -18.931 -4.891 1.00 91.81 71 PRO A O 1
ATOM 573 N N . SER A 1 72 ? 9.227 -21.030 -4.093 1.00 91.50 72 SER A N 1
ATOM 574 C CA . SER A 1 72 ? 9.569 -21.657 -5.375 1.00 91.50 72 SER A CA 1
ATOM 575 C C . SER A 1 72 ? 8.345 -21.628 -6.292 1.00 91.50 72 SER A C 1
ATOM 577 O O . SER A 1 72 ? 7.506 -22.523 -6.281 1.00 91.50 72 SER A O 1
ATOM 579 N N . MET A 1 73 ? 8.198 -20.521 -7.011 1.00 91.31 73 MET A N 1
ATOM 580 C CA . MET A 1 73 ? 7.052 -20.223 -7.858 1.00 91.31 73 MET A CA 1
ATOM 581 C C . MET A 1 73 ? 7.481 -19.316 -9.006 1.00 91.31 73 MET A C 1
ATOM 583 O O . MET A 1 73 ? 8.357 -18.465 -8.835 1.00 91.31 73 MET A O 1
ATOM 587 N N . ALA A 1 74 ? 6.838 -19.493 -10.158 1.00 93.31 74 ALA A N 1
ATOM 588 C CA . ALA A 1 74 ? 7.031 -18.634 -11.313 1.00 93.31 74 ALA A CA 1
ATOM 589 C C . ALA A 1 74 ? 6.498 -17.208 -11.060 1.00 93.31 74 ALA A C 1
ATOM 591 O O . ALA A 1 74 ? 5.524 -16.991 -10.331 1.00 93.31 74 ALA A O 1
ATOM 592 N N . ASP A 1 75 ? 7.172 -16.217 -11.641 1.00 93.12 75 ASP A N 1
ATOM 593 C CA . ASP A 1 75 ? 6.896 -14.801 -11.378 1.00 93.12 75 ASP A CA 1
ATOM 594 C C . ASP A 1 75 ? 5.511 -14.364 -11.883 1.00 93.12 75 ASP A C 1
ATOM 596 O O . ASP A 1 75 ? 4.857 -13.530 -11.256 1.00 93.12 75 ASP A O 1
ATOM 600 N N . ASP A 1 76 ? 5.023 -14.979 -12.958 1.00 92.38 76 ASP A N 1
ATOM 601 C CA . ASP A 1 76 ? 3.676 -14.793 -13.507 1.00 92.38 76 ASP A CA 1
ATOM 602 C C . ASP A 1 76 ? 2.561 -15.237 -12.545 1.00 92.38 76 ASP A C 1
ATOM 604 O O . ASP A 1 76 ? 1.458 -14.697 -12.602 1.00 92.38 76 ASP A O 1
ATOM 608 N N . ILE A 1 77 ? 2.850 -16.146 -11.611 1.00 93.69 77 ILE A N 1
ATOM 609 C CA . ILE A 1 77 ? 1.931 -16.552 -10.538 1.00 93.69 77 ILE A CA 1
ATOM 610 C C . ILE A 1 77 ? 2.142 -15.692 -9.279 1.00 93.69 77 ILE A C 1
ATOM 612 O O . ILE A 1 77 ? 1.174 -15.320 -8.604 1.00 93.69 77 ILE A O 1
ATOM 616 N N . LEU A 1 78 ? 3.394 -15.352 -8.952 1.00 96.00 78 LEU A N 1
ATOM 617 C CA . LEU A 1 78 ? 3.746 -14.640 -7.720 1.00 96.00 78 LEU A CA 1
ATOM 618 C C . LEU A 1 78 ? 3.358 -13.155 -7.756 1.00 96.00 78 LEU A C 1
ATOM 620 O O . LEU A 1 78 ? 2.720 -12.661 -6.824 1.00 96.00 78 LEU A O 1
ATOM 624 N N . TYR A 1 79 ? 3.724 -12.421 -8.810 1.00 95.75 79 TYR A N 1
ATOM 625 C CA . TYR A 1 79 ? 3.513 -10.969 -8.875 1.00 95.75 79 TYR A CA 1
ATOM 626 C C . TYR A 1 79 ? 2.034 -10.554 -8.825 1.00 95.75 79 TYR A C 1
ATOM 628 O O . TYR A 1 79 ? 1.724 -9.586 -8.119 1.00 95.75 79 TYR A O 1
ATOM 636 N N . PRO A 1 80 ? 1.090 -11.260 -9.483 1.00 95.19 80 PRO A N 1
ATOM 637 C CA . PRO A 1 80 ? -0.333 -10.986 -9.303 1.00 95.19 80 PRO A CA 1
ATOM 638 C C . PRO A 1 80 ? -0.798 -11.157 -7.855 1.00 95.19 80 PRO A C 1
ATOM 640 O O . PRO A 1 80 ? -1.606 -10.357 -7.378 1.00 95.19 80 PRO A O 1
ATOM 643 N N . GLN A 1 81 ? -0.266 -12.149 -7.131 1.00 96.88 81 GLN A N 1
ATOM 644 C CA . GLN A 1 81 ? -0.596 -12.355 -5.720 1.00 96.88 81 GLN A CA 1
ATOM 645 C C . GLN A 1 81 ? -0.001 -11.263 -4.829 1.00 96.88 81 GLN A C 1
ATOM 647 O O . GLN A 1 81 ? -0.723 -10.713 -4.005 1.00 96.88 81 GLN A O 1
ATOM 652 N N . LEU A 1 82 ? 1.252 -10.850 -5.050 1.00 97.75 82 LEU A N 1
ATOM 653 C CA . LEU A 1 82 ? 1.851 -9.718 -4.329 1.00 97.75 82 LEU A CA 1
ATOM 654 C C . LEU A 1 82 ? 1.053 -8.422 -4.518 1.00 97.75 82 LEU A C 1
ATOM 656 O O . LEU A 1 82 ? 0.757 -7.720 -3.551 1.00 97.75 82 LEU A O 1
ATOM 660 N N . ARG A 1 83 ? 0.650 -8.125 -5.761 1.00 97.06 83 ARG A N 1
ATOM 661 C CA . ARG A 1 83 ? -0.198 -6.967 -6.076 1.00 97.06 83 ARG A CA 1
ATOM 662 C C . ARG A 1 83 ? -1.550 -7.059 -5.368 1.00 97.06 83 ARG A C 1
ATOM 664 O O . ARG A 1 83 ? -2.014 -6.068 -4.805 1.00 97.06 83 ARG A O 1
ATOM 671 N N . LYS A 1 84 ? -2.190 -8.234 -5.391 1.00 97.19 84 LYS A N 1
ATOM 672 C CA . LYS A 1 84 ? -3.462 -8.478 -4.696 1.00 97.19 84 LYS A CA 1
ATOM 673 C C . LYS A 1 84 ? -3.315 -8.297 -3.184 1.00 97.19 84 LYS A C 1
ATOM 675 O O . LYS A 1 84 ? -4.142 -7.617 -2.585 1.00 97.19 84 LYS A O 1
ATOM 680 N N . ALA A 1 85 ? -2.256 -8.839 -2.591 1.00 97.88 85 ALA A N 1
ATOM 681 C CA . ALA A 1 85 ? -1.954 -8.699 -1.174 1.00 97.88 85 ALA A CA 1
ATOM 682 C C . ALA A 1 85 ? -1.750 -7.227 -0.782 1.00 97.88 85 ALA A C 1
ATOM 684 O O . ALA A 1 85 ? -2.419 -6.749 0.131 1.00 97.88 85 ALA A O 1
ATOM 685 N N . ALA A 1 86 ? -0.930 -6.475 -1.528 1.00 98.38 86 ALA A N 1
ATOM 686 C CA . ALA A 1 86 ? -0.729 -5.039 -1.307 1.00 98.38 86 ALA A CA 1
ATOM 687 C C . ALA A 1 86 ? -2.044 -4.243 -1.386 1.00 98.38 86 ALA A C 1
ATOM 689 O O . ALA A 1 86 ? -2.289 -3.356 -0.570 1.00 98.38 86 ALA A O 1
ATOM 690 N N . ASN A 1 87 ? -2.908 -4.565 -2.358 1.00 98.19 87 ASN A N 1
ATOM 691 C CA . ASN A 1 87 ? -4.222 -3.935 -2.488 1.00 98.19 87 ASN A CA 1
ATOM 692 C C . ASN A 1 87 ? -5.120 -4.243 -1.287 1.00 98.19 87 ASN A C 1
ATOM 694 O O . ASN A 1 87 ? -5.717 -3.326 -0.738 1.00 98.19 87 ASN A O 1
ATOM 698 N N . ASN A 1 88 ? -5.188 -5.505 -0.864 1.00 98.25 88 ASN A N 1
ATOM 699 C CA . ASN A 1 88 ? -6.049 -5.915 0.240 1.00 98.25 88 ASN A CA 1
ATOM 700 C C . ASN A 1 88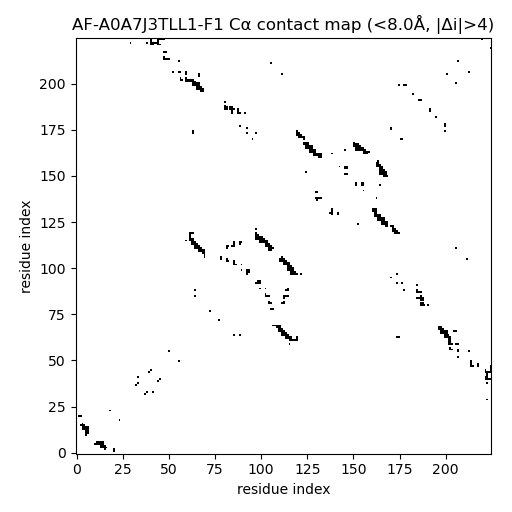 ? -5.579 -5.339 1.581 1.00 98.25 88 ASN A C 1
ATOM 702 O O . ASN A 1 88 ? -6.409 -4.905 2.374 1.00 98.25 88 ASN A O 1
ATOM 706 N N . VAL A 1 89 ? -4.263 -5.250 1.802 1.00 98.31 89 VAL A N 1
ATOM 707 C CA . VAL A 1 89 ? -3.694 -4.531 2.951 1.00 98.31 89 VAL A CA 1
ATOM 708 C C . VAL A 1 89 ? -4.068 -3.050 2.904 1.00 98.31 89 VAL A C 1
ATOM 710 O O . VAL A 1 89 ? -4.535 -2.513 3.902 1.00 98.31 89 VAL A O 1
ATOM 713 N N . ALA A 1 90 ? -3.929 -2.388 1.750 1.00 98.62 90 ALA A N 1
ATOM 714 C CA . ALA A 1 90 ? -4.314 -0.983 1.612 1.00 98.62 90 ALA A CA 1
ATOM 715 C C . ALA A 1 90 ? -5.813 -0.767 1.883 1.00 98.62 90 ALA A C 1
ATOM 717 O O . ALA A 1 90 ? -6.175 0.183 2.571 1.00 98.62 90 ALA A O 1
ATOM 718 N N . THR A 1 91 ? -6.678 -1.661 1.393 1.00 98.38 91 THR A N 1
ATOM 719 C CA . THR A 1 91 ? -8.123 -1.622 1.657 1.00 98.38 91 THR A CA 1
ATOM 720 C C . THR A 1 91 ? -8.431 -1.801 3.139 1.00 98.38 91 THR A C 1
ATOM 722 O O . THR A 1 91 ? -9.219 -1.027 3.675 1.00 98.38 91 THR A O 1
ATOM 725 N N . LEU A 1 92 ? -7.795 -2.764 3.815 1.00 98.31 92 LEU A N 1
ATOM 726 C CA . LEU A 1 92 ? -7.949 -2.947 5.258 1.00 98.31 92 LEU A CA 1
ATOM 727 C C . LEU A 1 92 ? -7.527 -1.681 6.017 1.00 98.31 92 LEU A C 1
ATOM 729 O O . LEU A 1 92 ? -8.284 -1.174 6.837 1.00 98.31 92 LEU A O 1
ATOM 733 N N . LEU A 1 93 ? -6.344 -1.141 5.719 1.00 98.31 93 LEU A N 1
ATOM 734 C CA . LEU A 1 93 ? -5.834 0.077 6.354 1.00 98.31 93 LEU A CA 1
ATOM 735 C C . LEU A 1 93 ? -6.815 1.246 6.170 1.00 98.31 93 LEU A C 1
ATOM 737 O O . LEU A 1 93 ? -7.146 1.936 7.133 1.00 98.31 93 LEU A O 1
ATOM 741 N N . GLN A 1 94 ? -7.354 1.414 4.962 1.00 98.00 94 GLN A N 1
ATOM 742 C CA . GLN A 1 94 ? -8.337 2.453 4.661 1.00 98.00 94 GLN A CA 1
ATOM 743 C C . GLN A 1 94 ? -9.662 2.276 5.419 1.00 98.00 94 GLN A C 1
ATOM 745 O O . GLN A 1 94 ? -10.251 3.263 5.857 1.00 98.00 94 GLN A O 1
ATOM 750 N N . GLN A 1 95 ? -10.133 1.039 5.611 1.00 96.88 95 GLN A N 1
ATOM 751 C CA . GLN A 1 95 ? -11.348 0.751 6.391 1.00 96.88 95 GLN A CA 1
ATOM 752 C C . GLN A 1 95 ? -11.228 1.180 7.862 1.00 96.88 95 GLN A C 1
ATOM 754 O O . GLN A 1 95 ? -12.238 1.477 8.497 1.00 96.88 95 GLN A O 1
ATOM 759 N N . TYR A 1 96 ? -10.002 1.248 8.383 1.00 97.00 96 TYR A N 1
ATOM 760 C CA . TYR A 1 96 ? -9.686 1.693 9.740 1.00 97.00 96 TYR A CA 1
ATOM 761 C C . TYR A 1 96 ? -9.114 3.122 9.784 1.00 97.00 96 TYR A C 1
ATOM 763 O O . TYR A 1 96 ? -8.379 3.477 10.700 1.00 97.00 96 TYR A O 1
ATOM 771 N N . ASP A 1 97 ? -9.489 3.952 8.805 1.00 96.94 97 ASP A N 1
ATOM 772 C CA .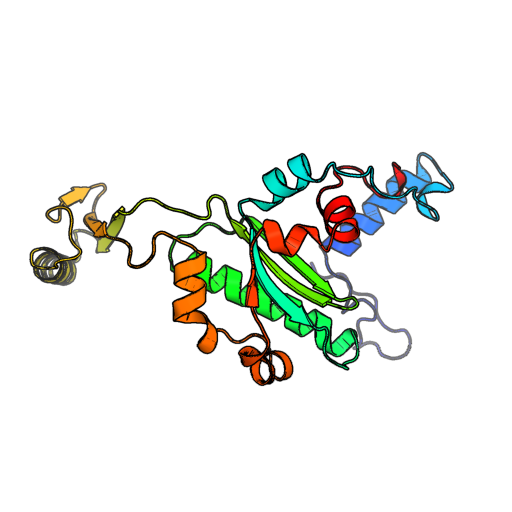 ASP A 1 97 ? -9.174 5.384 8.696 1.00 96.94 97 ASP A CA 1
ATOM 773 C C . ASP A 1 97 ? -7.691 5.741 8.479 1.00 96.94 97 ASP A C 1
ATOM 775 O O . ASP A 1 97 ? -7.348 6.926 8.478 1.00 96.94 97 ASP A O 1
ATOM 779 N N . PHE A 1 98 ? -6.801 4.769 8.257 1.00 98.19 98 PHE A N 1
ATOM 780 C CA . PHE A 1 98 ? -5.464 5.080 7.750 1.00 98.19 98 PHE A CA 1
ATOM 781 C C . PHE A 1 98 ? -5.570 5.554 6.297 1.00 98.19 98 PHE A C 1
ATOM 783 O O . PHE A 1 98 ? -6.496 5.191 5.570 1.00 98.19 98 PHE A O 1
ATOM 790 N N . LYS A 1 99 ? -4.605 6.357 5.842 1.00 98.31 99 LYS A N 1
ATOM 791 C CA . LYS A 1 99 ? -4.604 6.924 4.487 1.00 98.31 99 LYS A CA 1
ATOM 792 C C . LYS A 1 99 ? -3.463 6.346 3.644 1.00 98.31 99 LYS A C 1
ATOM 794 O O . LYS A 1 99 ? -2.344 6.854 3.733 1.00 98.31 99 LYS A O 1
ATOM 799 N N . PRO A 1 100 ? -3.718 5.301 2.834 1.00 98.38 100 PRO A N 1
ATOM 800 C CA . PRO A 1 100 ? -2.759 4.796 1.857 1.00 98.38 100 PRO A CA 1
ATOM 801 C C . PRO A 1 100 ? -2.392 5.847 0.807 1.00 98.38 100 PRO A C 1
ATOM 803 O O . PRO A 1 100 ? -3.271 6.489 0.236 1.00 98.38 100 PRO A O 1
ATOM 806 N N . LEU A 1 101 ? -1.098 5.975 0.520 1.00 97.94 101 LEU A N 1
ATOM 807 C CA . LEU A 1 101 ? -0.546 6.869 -0.500 1.00 97.94 101 LEU A CA 1
ATOM 808 C C . LEU A 1 101 ? -0.039 6.079 -1.707 1.00 97.94 101 LEU A C 1
ATOM 810 O O . LEU A 1 101 ? -0.492 6.275 -2.834 1.00 97.94 101 LEU A O 1
ATOM 814 N N . ARG A 1 102 ? 0.887 5.148 -1.467 1.00 97.00 102 ARG A N 1
ATOM 815 C CA . ARG A 1 102 ? 1.496 4.299 -2.496 1.00 97.00 102 ARG A CA 1
ATOM 816 C C . ARG A 1 102 ? 1.506 2.845 -2.049 1.00 97.00 102 ARG A C 1
ATOM 818 O O . ARG A 1 102 ? 1.426 2.530 -0.867 1.00 97.00 102 ARG A O 1
ATOM 825 N N . LYS A 1 103 ? 1.611 1.945 -3.021 1.00 98.06 103 LYS A N 1
ATOM 826 C CA . LYS A 1 103 ? 1.750 0.501 -2.810 1.00 98.06 103 LYS A CA 1
ATOM 827 C C . LYS A 1 103 ? 3.029 0.045 -3.489 1.00 98.06 103 LYS A C 1
ATOM 829 O O . LYS A 1 103 ? 3.320 0.497 -4.595 1.00 98.06 103 LYS A O 1
ATOM 834 N N . ALA A 1 104 ? 3.754 -0.851 -2.844 1.00 98.06 104 ALA A N 1
ATOM 835 C CA . ALA A 1 104 ? 5.012 -1.385 -3.334 1.00 98.06 104 ALA A CA 1
ATOM 836 C C . ALA A 1 104 ? 5.036 -2.901 -3.153 1.00 98.06 104 ALA A C 1
ATOM 838 O O . ALA A 1 104 ? 4.507 -3.431 -2.177 1.00 98.06 104 ALA A O 1
ATOM 839 N N . TRP A 1 105 ? 5.639 -3.603 -4.101 1.00 98.00 105 TRP A N 1
ATOM 840 C CA . TRP A 1 105 ? 5.871 -5.036 -4.007 1.00 98.00 105 TRP A CA 1
ATOM 841 C C . TRP A 1 105 ? 7.028 -5.442 -4.907 1.00 98.00 105 TRP A C 1
ATOM 843 O O . TRP A 1 105 ? 7.233 -4.873 -5.983 1.00 98.00 105 TRP A O 1
ATOM 853 N N . HIS A 1 106 ? 7.777 -6.445 -4.469 1.00 97.75 106 HIS A N 1
ATOM 854 C CA . HIS A 1 106 ? 8.933 -6.954 -5.191 1.00 97.75 106 HIS A CA 1
ATOM 855 C C . HIS A 1 106 ? 9.279 -8.367 -4.721 1.00 97.75 106 HIS A C 1
ATOM 857 O O . HIS A 1 106 ? 9.004 -8.723 -3.573 1.00 97.75 106 HIS A O 1
ATOM 863 N N . ALA A 1 107 ? 9.911 -9.156 -5.591 1.00 95.94 107 ALA A N 1
ATOM 864 C CA . ALA A 1 107 ? 10.437 -10.468 -5.248 1.00 95.94 107 ALA A CA 1
ATOM 865 C C . ALA A 1 107 ? 11.785 -10.736 -5.931 1.00 95.94 107 ALA A C 1
ATOM 867 O O . ALA A 1 107 ? 11.904 -10.675 -7.149 1.00 95.94 107 ALA A O 1
ATOM 868 N N . ASN A 1 108 ? 12.779 -11.108 -5.128 1.00 91.50 108 ASN A N 1
ATOM 869 C CA . ASN A 1 108 ? 14.069 -11.656 -5.538 1.00 91.50 108 ASN A CA 1
ATOM 870 C C . ASN A 1 108 ? 14.368 -12.914 -4.693 1.00 91.50 108 ASN A C 1
ATOM 872 O O . ASN A 1 108 ? 13.535 -13.803 -4.621 1.00 91.50 108 ASN A O 1
ATOM 876 N N . LYS A 1 109 ? 15.501 -13.024 -3.991 1.00 93.44 109 LYS A N 1
ATOM 877 C CA . LYS A 1 109 ? 15.684 -14.041 -2.935 1.00 93.44 109 LYS A CA 1
ATOM 878 C C . LYS A 1 109 ? 14.640 -13.923 -1.806 1.00 93.44 109 LYS A C 1
ATOM 880 O O . LYS A 1 109 ? 14.241 -14.926 -1.212 1.00 93.44 109 LYS A O 1
ATOM 885 N N . TYR A 1 110 ? 14.199 -12.703 -1.518 1.00 95.81 110 TYR A N 1
ATOM 886 C CA . TYR A 1 110 ? 13.123 -12.381 -0.585 1.00 95.81 110 TYR A CA 1
ATOM 887 C C . TYR A 1 110 ? 12.003 -11.656 -1.322 1.00 95.81 110 TYR A C 1
ATOM 889 O O . TYR A 1 110 ? 12.222 -11.076 -2.381 1.00 95.81 110 TYR A O 1
ATOM 897 N N . ALA A 1 111 ? 10.808 -11.667 -0.754 1.00 97.25 111 ALA A N 1
ATOM 898 C CA . ALA A 1 111 ? 9.669 -10.947 -1.288 1.00 97.25 111 ALA A CA 1
ATOM 899 C C . ALA A 1 111 ? 9.073 -10.020 -0.233 1.00 97.25 111 ALA A C 1
ATOM 901 O O . ALA A 1 111 ? 9.204 -10.256 0.975 1.00 97.25 111 ALA A O 1
ATOM 902 N N . PHE A 1 112 ? 8.420 -8.964 -0.705 1.00 98.25 112 PHE A N 1
ATOM 903 C CA . PHE A 1 112 ? 7.585 -8.122 0.130 1.00 98.25 112 PHE A CA 1
ATOM 904 C C . PHE A 1 112 ? 6.392 -7.563 -0.641 1.00 98.25 112 PHE A C 1
ATOM 906 O O . PHE A 1 112 ? 6.413 -7.432 -1.868 1.00 98.25 112 PHE A O 1
ATOM 913 N N . PHE A 1 113 ? 5.377 -7.174 0.118 1.00 98.50 113 PHE A N 1
ATOM 914 C CA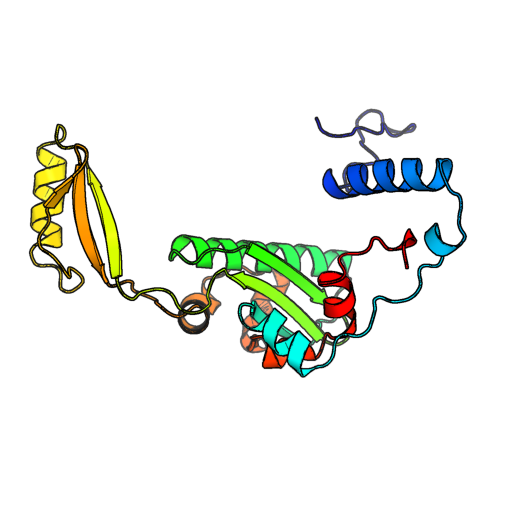 . PHE A 1 113 ? 4.355 -6.225 -0.300 1.00 98.50 113 PHE A CA 1
ATOM 915 C C . PHE A 1 113 ? 4.118 -5.239 0.843 1.00 98.50 113 PHE A C 1
ATOM 917 O O . PHE A 1 113 ? 4.078 -5.630 2.007 1.00 98.50 113 PHE A O 1
ATOM 924 N N . ALA A 1 114 ? 4.002 -3.956 0.525 1.00 98.50 114 ALA A N 1
ATOM 925 C CA . ALA A 1 114 ? 3.898 -2.889 1.506 1.00 98.50 114 ALA A CA 1
ATOM 926 C C . ALA A 1 114 ? 3.034 -1.737 0.995 1.00 98.50 114 ALA A C 1
ATOM 928 O O . ALA A 1 114 ? 2.836 -1.550 -0.210 1.00 98.50 114 ALA A O 1
ATOM 929 N N . VAL A 1 115 ? 2.534 -0.956 1.943 1.00 98.81 115 VAL A N 1
ATOM 930 C CA . VAL A 1 115 ? 1.715 0.227 1.717 1.00 98.81 115 VAL A CA 1
ATOM 931 C C . VAL A 1 115 ? 2.368 1.387 2.449 1.00 98.81 115 VAL A C 1
ATOM 933 O O . VAL A 1 115 ? 2.682 1.284 3.633 1.00 98.81 115 VAL A O 1
ATOM 936 N N . GLU A 1 116 ? 2.579 2.484 1.734 1.00 98.69 116 GLU A N 1
ATOM 937 C CA . GLU A 1 116 ? 2.937 3.756 2.342 1.00 98.69 116 GLU A CA 1
ATOM 938 C C . GLU A 1 116 ? 1.677 4.437 2.853 1.00 98.69 116 GLU A C 1
ATOM 940 O O . GLU A 1 116 ? 0.691 4.555 2.119 1.00 98.69 116 GLU A O 1
ATOM 945 N N . LEU A 1 117 ? 1.724 4.916 4.086 1.00 98.69 117 LEU A N 1
ATOM 946 C CA . LEU A 1 117 ? 0.659 5.684 4.707 1.00 98.69 117 LEU A CA 1
ATOM 947 C C . LEU A 1 117 ? 1.045 7.160 4.824 1.00 98.69 117 LEU A C 1
ATOM 949 O O . LEU A 1 117 ? 2.218 7.518 4.830 1.00 98.69 117 LEU A O 1
ATOM 953 N N . GLU A 1 118 ? 0.050 8.029 4.977 1.00 98.19 118 GLU A N 1
ATOM 954 C CA . GLU A 1 118 ? 0.298 9.407 5.419 1.00 98.19 118 GLU A CA 1
ATOM 955 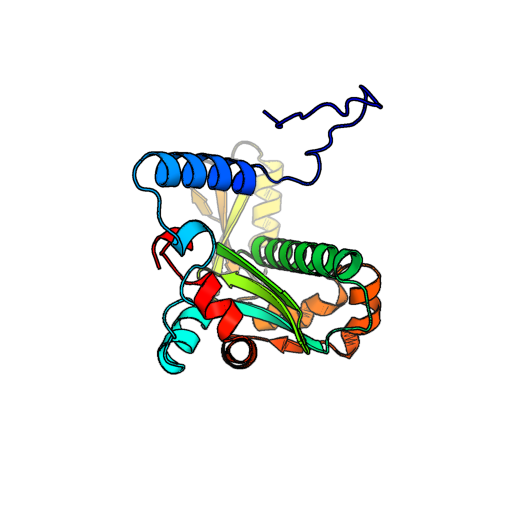C C . GLU A 1 118 ? 0.939 9.437 6.816 1.00 98.19 118 GLU A C 1
ATOM 957 O O . GLU A 1 118 ? 1.861 10.212 7.060 1.00 98.19 118 GLU A O 1
ATOM 962 N N . SER A 1 119 ? 0.500 8.542 7.708 1.00 98.00 119 SER A N 1
ATOM 963 C CA . SER A 1 119 ? 1.123 8.288 9.007 1.00 98.00 119 SER A CA 1
ATOM 964 C C . SER A 1 119 ? 0.854 6.852 9.464 1.00 98.00 119 SER A C 1
ATOM 966 O O . SER A 1 119 ? -0.247 6.331 9.277 1.00 98.00 119 SER A O 1
ATOM 968 N N . ILE A 1 120 ? 1.849 6.224 10.097 1.00 98.06 120 ILE A N 1
ATOM 969 C CA . ILE A 1 120 ? 1.716 4.906 10.750 1.00 98.06 120 ILE A CA 1
ATOM 970 C C . ILE A 1 120 ? 0.855 4.984 12.008 1.00 98.06 120 ILE A C 1
ATOM 972 O O . ILE A 1 120 ? 0.176 4.013 12.347 1.00 98.06 120 ILE A O 1
ATOM 976 N N . THR A 1 121 ? 0.898 6.128 12.691 1.00 97.94 121 THR A N 1
ATOM 977 C CA . THR A 1 121 ? 0.117 6.389 13.898 1.00 97.94 121 THR A CA 1
ATOM 978 C C . THR A 1 121 ? -0.857 7.528 13.634 1.00 97.94 121 THR A C 1
ATOM 980 O O . THR A 1 121 ? -0.451 8.621 13.238 1.00 97.94 121 THR A O 1
ATOM 983 N N . ILE A 1 122 ? -2.141 7.281 13.852 1.00 97.56 122 ILE A N 1
ATOM 984 C CA . ILE A 1 122 ? -3.218 8.263 13.698 1.00 97.56 122 ILE A CA 1
ATOM 985 C C . ILE A 1 122 ? -3.772 8.663 15.066 1.00 97.56 122 ILE A C 1
ATOM 987 O O . ILE A 1 122 ? -3.515 8.003 16.072 1.00 97.56 122 ILE A O 1
ATOM 991 N N . GLU A 1 123 ? -4.526 9.762 15.109 1.00 96.25 123 GLU A N 1
ATOM 992 C CA . GLU A 1 123 ? -5.125 10.261 16.349 1.00 96.25 123 GLU A CA 1
ATOM 993 C C . GLU A 1 123 ? -5.982 9.191 17.045 1.00 96.25 123 GLU A C 1
ATOM 995 O O . GLU A 1 123 ? -6.607 8.347 16.403 1.00 96.25 123 GLU A O 1
ATOM 1000 N N . GLU A 1 124 ? -6.088 9.255 18.371 1.00 95.12 124 GLU A N 1
ATOM 1001 C CA . GLU A 1 124 ? -6.910 8.303 19.129 1.00 95.12 124 GLU A CA 1
ATOM 1002 C C . GLU A 1 124 ? -8.402 8.448 18.825 1.00 95.12 124 GLU A C 1
ATOM 1004 O O . GLU A 1 124 ? -9.155 7.486 18.922 1.00 95.12 124 GLU A O 1
ATOM 1009 N N . THR A 1 125 ? -8.845 9.635 18.412 1.00 95.25 125 THR A N 1
ATOM 1010 C CA . THR A 1 125 ? -10.273 9.955 18.334 1.00 95.25 125 THR A CA 1
ATOM 1011 C C . THR A 1 125 ? -10.705 10.420 16.956 1.00 95.25 125 THR A C 1
ATOM 1013 O O . THR A 1 125 ? -9.969 11.133 16.274 1.00 95.25 125 THR A O 1
ATOM 1016 N N . LYS A 1 126 ? -11.913 10.036 16.539 1.00 94.69 126 LYS A N 1
ATOM 1017 C CA . LYS A 1 126 ? -12.514 10.461 15.271 1.00 94.69 126 LYS A CA 1
ATOM 1018 C C . LYS A 1 126 ? -13.927 10.976 15.451 1.00 94.69 126 LYS A C 1
ATOM 1020 O O . LYS A 1 126 ? -14.627 10.583 16.380 1.00 94.69 126 LYS A O 1
ATOM 1025 N N . LEU A 1 127 ? -14.356 11.817 14.515 1.00 94.25 127 LEU A N 1
ATOM 1026 C CA . LEU A 1 127 ? -15.762 12.165 14.375 1.00 94.25 127 LEU A CA 1
ATOM 1027 C C . LEU A 1 127 ? -16.500 11.017 13.691 1.00 94.25 127 LEU A C 1
ATOM 1029 O O . LEU A 1 127 ? -16.162 10.612 12.578 1.00 94.25 127 LEU A O 1
ATOM 1033 N N . HIS A 1 128 ? -17.516 10.498 14.365 1.00 94.38 128 HIS A N 1
ATOM 1034 C CA . HIS A 1 128 ? -18.425 9.507 13.826 1.00 94.38 128 HIS A CA 1
ATOM 1035 C C . HIS A 1 128 ? -19.700 10.198 13.351 1.00 94.38 128 HIS A C 1
ATOM 1037 O O . HIS A 1 128 ? -20.435 10.804 14.134 1.00 94.38 128 HIS A O 1
ATOM 1043 N N . MET A 1 129 ? -19.928 10.128 12.041 1.00 93.75 129 MET A N 1
ATOM 1044 C CA . MET A 1 129 ? -21.089 10.724 11.396 1.00 93.75 129 MET A CA 1
ATOM 1045 C C . MET A 1 129 ? -22.326 9.859 11.620 1.00 93.75 129 MET A C 1
ATOM 1047 O O . MET A 1 129 ? -22.331 8.674 11.288 1.00 93.75 129 MET A O 1
ATOM 1051 N N . GLY A 1 130 ? -23.388 10.477 12.122 1.00 93.25 130 GLY A N 1
ATOM 1052 C CA . GLY A 1 130 ? -24.698 9.865 12.259 1.00 93.25 130 GLY A CA 1
ATOM 1053 C C . GLY A 1 130 ? -25.693 10.268 11.161 1.00 93.25 130 GLY A C 1
ATOM 1054 O O . GLY A 1 130 ? -25.339 10.900 10.151 1.00 93.25 130 GLY A O 1
ATOM 1055 N N . PRO A 1 131 ? -26.965 9.875 11.337 1.00 93.94 131 PRO A N 1
ATOM 1056 C CA . PRO A 1 131 ? -28.022 10.137 10.370 1.00 93.94 131 PRO A CA 1
ATOM 1057 C C . PRO A 1 131 ? -28.370 11.636 10.246 1.00 93.94 131 PRO A C 1
ATOM 1059 O O . PRO A 1 131 ? -28.093 12.435 11.149 1.00 93.94 131 PRO A O 1
ATOM 1062 N N . PRO A 1 132 ? -28.995 12.039 9.126 1.00 94.81 132 PRO A N 1
ATOM 1063 C CA . PRO A 1 132 ? -29.624 13.349 8.974 1.00 94.81 132 PRO A CA 1
ATOM 1064 C C . PRO A 1 132 ? -30.700 13.629 10.031 1.00 94.81 132 PRO A C 1
ATOM 1066 O O . PRO A 1 132 ? -31.460 12.742 10.414 1.00 94.81 132 PRO A O 1
ATOM 1069 N N . LEU A 1 133 ? -30.845 14.896 10.434 1.00 92.12 133 LEU A N 1
ATOM 1070 C CA . LEU A 1 133 ? -31.788 15.301 11.492 1.00 92.12 133 LEU A CA 1
ATOM 1071 C C . LEU A 1 133 ? -33.266 14.999 11.197 1.00 92.12 133 LEU A C 1
ATOM 1073 O O . LEU A 1 133 ? -34.063 14.855 12.125 1.00 92.12 133 LEU A O 1
ATOM 1077 N N . HIS A 1 134 ? -33.651 14.913 9.922 1.00 92.50 134 HIS A N 1
ATOM 1078 C CA . HIS A 1 134 ? -35.033 14.618 9.538 1.00 92.50 134 HIS A CA 1
ATOM 1079 C C . HIS A 1 134 ? -35.419 13.151 9.805 1.00 92.50 134 HIS A C 1
ATOM 1081 O O . HIS A 1 134 ? -36.601 12.843 9.964 1.00 92.50 134 HIS A O 1
ATOM 1087 N N . GLU A 1 135 ? -34.442 12.252 9.943 1.00 93.44 135 GLU A N 1
ATOM 1088 C CA . GLU A 1 135 ? -34.648 10.833 10.230 1.00 93.44 135 GLU A CA 1
ATOM 1089 C C . GLU A 1 135 ? -34.794 10.576 11.739 1.00 93.44 135 GLU A C 1
ATOM 1091 O O . GLU A 1 135 ? -33.995 9.877 12.363 1.00 93.44 135 GLU A O 1
ATOM 1096 N N . LYS A 1 136 ? -35.840 11.144 12.354 1.00 91.69 136 LYS A N 1
ATOM 1097 C CA . LYS A 1 136 ? -36.033 11.179 13.821 1.00 91.69 136 LYS A CA 1
ATOM 1098 C C . LYS A 1 136 ? -35.824 9.832 14.530 1.00 91.69 136 LYS A C 1
ATOM 1100 O O . LYS A 1 136 ? -35.236 9.801 15.609 1.00 91.69 136 LYS A O 1
ATOM 1105 N N . LYS A 1 137 ? -36.292 8.723 13.938 1.00 94.12 137 LYS A N 1
ATOM 1106 C CA . LYS A 1 137 ? -36.114 7.372 14.505 1.00 94.12 137 LYS A CA 1
ATOM 1107 C C . LYS A 1 137 ? -34.637 6.972 14.554 1.00 94.12 137 LYS A C 1
ATOM 1109 O O . LYS A 1 137 ? -34.168 6.537 15.599 1.00 94.12 137 LYS A O 1
ATOM 1114 N N . HIS A 1 138 ? -33.907 7.170 13.457 1.00 93.56 138 HIS A N 1
ATOM 1115 C CA . HIS A 1 138 ? -32.487 6.836 13.368 1.00 93.56 138 HIS A CA 1
ATOM 1116 C C . HIS A 1 138 ? -31.629 7.755 14.239 1.00 93.56 138 HIS A C 1
ATOM 1118 O O . HIS A 1 138 ? -30.697 7.277 14.881 1.00 93.56 138 HIS A O 1
ATOM 1124 N N . VAL A 1 139 ? -31.975 9.044 14.328 1.00 93.31 139 VAL A N 1
ATOM 1125 C CA . VAL A 1 139 ? -31.310 9.989 15.239 1.00 93.31 139 VAL A CA 1
ATOM 1126 C C . VAL A 1 139 ? -31.452 9.532 16.688 1.00 93.31 139 VAL A C 1
ATOM 1128 O O . VAL A 1 139 ? -30.452 9.473 17.397 1.00 93.31 139 VAL A O 1
ATOM 1131 N N . LYS A 1 140 ? -32.663 9.154 17.121 1.00 93.00 140 LYS A N 1
ATOM 1132 C CA . LYS A 1 140 ? -32.884 8.662 18.486 1.00 93.00 140 LYS A CA 1
ATOM 1133 C C . LYS A 1 140 ? -32.047 7.413 18.776 1.00 93.00 140 LYS A C 1
ATOM 1135 O O . LYS A 1 140 ? -31.294 7.413 19.739 1.00 93.00 140 LYS A O 1
ATOM 1140 N N . SER A 1 141 ? -32.098 6.402 17.905 1.00 93.06 141 SER A N 1
ATOM 1141 C CA . SER A 1 141 ? -31.295 5.182 18.075 1.00 93.06 141 SER A CA 1
ATOM 1142 C C . SER A 1 141 ? -29.787 5.450 18.099 1.00 93.06 141 SER A C 1
ATOM 1144 O O . SER A 1 141 ? -29.058 4.774 18.818 1.00 93.06 141 SER A O 1
ATOM 1146 N N . PHE A 1 142 ? -29.309 6.426 17.323 1.00 93.19 142 PHE A N 1
ATOM 1147 C CA . PHE A 1 142 ? -27.905 6.829 17.336 1.00 93.19 142 PHE A CA 1
ATOM 1148 C C . PHE A 1 142 ? -27.510 7.453 18.679 1.00 93.19 142 PHE A C 1
ATOM 1150 O O . PHE A 1 142 ? -26.485 7.077 19.240 1.00 93.19 142 PHE A O 1
ATOM 1157 N N . ILE A 1 143 ? -28.323 8.377 19.197 1.00 92.25 143 ILE A N 1
ATOM 1158 C CA . ILE A 1 143 ? -28.075 9.028 20.488 1.00 92.25 143 ILE A CA 1
ATOM 1159 C C . ILE A 1 143 ? -28.096 7.991 21.613 1.00 92.25 143 ILE A C 1
ATOM 1161 O O . ILE A 1 143 ? -27.142 7.930 22.379 1.00 92.25 143 ILE A O 1
ATOM 1165 N N . ASP A 1 144 ? -29.130 7.147 21.666 1.00 92.88 144 ASP A N 1
ATOM 1166 C CA . ASP A 1 144 ? -29.283 6.121 22.705 1.00 92.88 144 ASP A CA 1
ATOM 1167 C C . ASP A 1 144 ? -28.084 5.155 22.716 1.00 92.88 144 ASP A C 1
ATOM 1169 O O . ASP A 1 144 ? -27.578 4.808 23.777 1.00 92.88 144 ASP A O 1
ATOM 1173 N N . LYS A 1 145 ? -27.573 4.774 21.535 1.00 92.19 145 LYS A N 1
ATOM 1174 C CA . LYS A 1 145 ? -26.385 3.917 21.415 1.00 92.19 145 LYS A CA 1
ATOM 1175 C C . LYS A 1 145 ? -25.120 4.587 21.954 1.00 92.19 145 LYS A C 1
ATOM 1177 O O . LYS A 1 145 ? -24.331 3.936 22.626 1.00 92.19 145 LYS A O 1
ATOM 1182 N N . TRP A 1 146 ? -24.876 5.839 21.572 1.00 92.88 146 TRP A N 1
ATOM 1183 C CA . TRP A 1 146 ? -23.580 6.485 21.799 1.00 92.88 146 TRP A CA 1
ATOM 1184 C C . TRP A 1 146 ? -23.482 7.244 23.118 1.00 92.88 146 TRP A C 1
ATOM 1186 O O . TRP A 1 146 ? -22.376 7.554 23.538 1.00 92.88 146 TRP A O 1
ATOM 1196 N N . LYS A 1 147 ? -24.605 7.519 23.782 1.00 89.06 147 LYS A N 1
ATOM 1197 C CA . LYS A 1 147 ? -24.620 8.194 25.082 1.00 89.06 147 LYS A CA 1
ATOM 1198 C C . LYS A 1 147 ? -24.002 7.354 26.206 1.00 89.06 147 LYS A C 1
ATOM 1200 O O . LYS A 1 147 ? -23.402 7.904 27.119 1.00 89.06 147 LYS A O 1
ATOM 1205 N N . GLU A 1 148 ? -24.142 6.033 26.133 1.00 85.75 148 GLU A N 1
ATOM 1206 C CA . GLU A 1 148 ? -23.633 5.090 27.144 1.00 85.75 148 GLU A CA 1
ATOM 1207 C C . GLU A 1 148 ? -22.452 4.248 26.633 1.00 85.75 148 GLU A C 1
ATOM 1209 O O . GLU A 1 148 ? -21.972 3.356 27.329 1.00 85.75 148 GLU A O 1
ATOM 1214 N N . ALA A 1 149 ? -21.982 4.506 25.409 1.00 90.50 149 ALA A N 1
ATOM 1215 C CA . ALA A 1 149 ? -20.872 3.766 24.824 1.00 90.50 149 ALA A CA 1
ATOM 1216 C C . ALA A 1 149 ? -19.544 4.175 25.474 1.00 90.50 149 ALA A C 1
ATOM 1218 O O . ALA A 1 149 ? -19.199 5.355 25.501 1.00 90.50 149 ALA A O 1
ATOM 1219 N N . GLU A 1 150 ? -18.761 3.197 25.926 1.00 89.19 150 GLU A N 1
ATOM 1220 C CA . GLU A 1 150 ? -17.437 3.422 26.525 1.00 89.19 150 GLU A CA 1
ATOM 1221 C C . GLU A 1 150 ? -16.459 4.078 25.535 1.00 89.19 150 GLU A C 1
ATOM 1223 O O . GLU A 1 150 ? -15.560 4.835 25.908 1.00 89.19 150 GLU A O 1
ATOM 1228 N N . GLU A 1 151 ? -16.651 3.827 24.241 1.00 91.06 151 GLU A N 1
ATOM 1229 C CA . GLU A 1 151 ? -15.832 4.395 23.181 1.00 91.06 151 GLU A CA 1
ATOM 1230 C C . GLU A 1 151 ? -16.186 5.855 22.867 1.00 91.06 151 GLU A C 1
ATOM 1232 O O . GLU A 1 151 ? -15.434 6.510 22.139 1.00 91.06 151 GLU A O 1
ATOM 1237 N N . ALA A 1 152 ? -17.304 6.386 23.376 1.00 91.62 152 ALA A N 1
ATOM 1238 C CA . ALA A 1 152 ? -17.685 7.778 23.176 1.00 91.62 152 ALA A CA 1
ATOM 1239 C C . ALA A 1 152 ? -16.857 8.709 24.077 1.00 91.62 152 ALA A C 1
ATOM 1241 O O . ALA A 1 152 ? -16.786 8.564 25.291 1.00 91.62 152 ALA A O 1
ATOM 1242 N N . VAL A 1 153 ? -16.220 9.701 23.458 1.00 92.44 153 VAL A N 1
ATOM 1243 C CA . VAL A 1 153 ? -15.392 10.722 24.126 1.00 92.44 153 VAL A CA 1
ATOM 1244 C C . VAL A 1 153 ? -16.168 12.025 24.325 1.00 92.44 153 VAL A C 1
ATOM 1246 O O . VAL A 1 153 ? -15.753 12.897 25.083 1.00 92.44 153 VAL A O 1
ATOM 1249 N N . SER A 1 154 ? -17.290 12.184 23.625 1.00 91.25 154 SER A N 1
ATOM 1250 C CA . SER A 1 154 ? -18.198 13.313 23.778 1.00 91.25 154 SER A CA 1
ATOM 1251 C C . SER A 1 154 ? -19.640 12.832 23.789 1.00 91.25 154 SER A C 1
ATOM 1253 O O . SER A 1 154 ? -19.958 11.799 23.205 1.00 91.25 154 SER A O 1
ATOM 1255 N N . GLU A 1 155 ? -20.530 13.650 24.340 1.00 92.25 155 GLU A N 1
ATOM 1256 C CA . GLU A 1 155 ? -21.961 13.519 24.074 1.00 92.25 155 GLU A CA 1
ATOM 1257 C C . GLU A 1 155 ? -22.246 13.712 22.570 1.00 92.25 155 GLU A C 1
ATOM 1259 O O . GLU A 1 155 ? -21.513 14.453 21.893 1.00 92.25 155 GLU A O 1
ATOM 1264 N N . PRO A 1 156 ? -23.296 13.073 22.020 1.00 93.62 156 PRO A N 1
ATOM 1265 C CA . PRO A 1 156 ? -23.758 13.353 20.670 1.00 93.62 156 PRO A CA 1
ATOM 1266 C C . PRO A 1 156 ? -24.167 14.823 20.507 1.00 93.62 156 PRO A C 1
ATOM 1268 O O . PRO A 1 156 ? -24.904 15.374 21.324 1.00 93.62 156 PRO A O 1
ATOM 1271 N N . PHE A 1 157 ? -23.729 15.457 19.423 1.00 93.06 157 PHE A N 1
ATOM 1272 C CA . PHE A 1 157 ? -24.012 16.860 19.120 1.00 93.06 157 PHE A CA 1
ATOM 1273 C C . PHE A 1 157 ? -24.490 17.041 17.678 1.00 93.06 157 PHE A C 1
ATOM 1275 O O . PHE A 1 157 ? -24.359 16.153 16.835 1.00 93.06 157 PHE A O 1
ATOM 1282 N N . PHE A 1 158 ? -25.076 18.201 17.389 1.00 93.62 158 PHE A N 1
ATOM 1283 C CA . PHE A 1 158 ? -25.658 18.501 16.084 1.00 93.62 158 PHE A CA 1
ATOM 1284 C C . PHE A 1 158 ? -24.795 19.495 15.322 1.00 93.62 158 PHE A C 1
ATOM 1286 O O . PHE A 1 158 ? -24.509 20.584 15.811 1.00 93.62 158 PHE A O 1
ATOM 1293 N N . GLU A 1 159 ? -24.420 19.143 14.097 1.00 92.56 159 GLU A N 1
ATOM 1294 C CA . GLU A 1 159 ? -23.632 20.014 13.233 1.00 92.56 159 GLU A CA 1
ATOM 1295 C C . GLU A 1 159 ? -23.982 19.750 11.762 1.00 92.56 159 GLU A C 1
ATOM 1297 O O . GLU A 1 159 ? -24.127 18.601 11.334 1.00 92.56 159 GLU A O 1
ATOM 1302 N N . LYS A 1 160 ? -24.139 20.823 10.971 1.00 90.44 160 LYS A N 1
ATOM 1303 C CA . LYS A 1 160 ? -24.391 20.763 9.514 1.00 90.44 160 LYS A CA 1
ATOM 1304 C C . LYS A 1 160 ? -25.562 19.839 9.122 1.00 90.44 160 LYS A C 1
ATOM 1306 O O . LYS A 1 160 ? -25.488 19.097 8.147 1.00 90.44 160 LYS A O 1
ATOM 1311 N N . GLY A 1 161 ? -26.654 19.872 9.891 1.00 92.12 161 GLY A N 1
ATOM 1312 C CA . GLY A 1 161 ? -27.873 19.105 9.594 1.00 92.12 161 GLY A CA 1
ATOM 1313 C C . GLY A 1 161 ? -27.791 17.601 9.896 1.00 92.12 161 GLY A C 1
ATOM 1314 O O . GLY A 1 161 ? -28.661 16.844 9.454 1.00 92.12 161 GLY A O 1
ATOM 1315 N N . ARG A 1 162 ? -26.776 17.159 10.651 1.00 95.38 162 ARG A N 1
ATOM 1316 C CA . ARG A 1 162 ? -26.572 15.767 11.084 1.00 95.38 162 ARG A CA 1
ATOM 1317 C C . ARG A 1 162 ? -26.232 15.690 12.572 1.00 95.38 162 ARG A C 1
ATOM 1319 O O . ARG A 1 162 ? -25.813 16.683 13.167 1.00 95.38 162 ARG A O 1
ATOM 1326 N N . VAL A 1 163 ? -26.410 14.504 13.152 1.00 94.81 163 VAL A N 1
ATOM 1327 C CA . VAL A 1 163 ? -25.879 14.168 14.481 1.00 94.81 163 VAL A CA 1
ATOM 1328 C C . VAL A 1 163 ? -24.467 13.590 14.352 1.00 94.81 163 VAL A C 1
ATOM 1330 O O . VAL A 1 163 ? -24.181 12.841 13.418 1.00 94.81 163 VAL A O 1
ATOM 1333 N N . TRP A 1 164 ? -23.588 13.953 15.278 1.00 95.44 164 TRP A N 1
ATOM 1334 C CA . TRP A 1 164 ? -22.182 13.563 15.334 1.00 95.44 164 TRP A CA 1
ATOM 1335 C C . TRP A 1 164 ? -21.813 13.143 16.750 1.00 95.44 164 TRP A C 1
ATOM 1337 O O . TRP A 1 164 ? -22.445 13.568 17.712 1.00 95.44 164 TRP A O 1
ATOM 1347 N N . VAL A 1 165 ? -20.769 12.332 16.885 1.00 95.94 165 VAL A N 1
ATOM 1348 C CA . VAL A 1 165 ? -20.163 11.998 18.179 1.00 95.94 165 VAL A CA 1
ATOM 1349 C C . VAL A 1 165 ? -18.664 11.783 17.998 1.00 95.94 165 VAL A C 1
ATOM 1351 O O . VAL A 1 165 ? -18.230 11.262 16.968 1.00 95.94 165 VAL A O 1
ATOM 1354 N N . LYS A 1 166 ? -17.851 12.208 18.967 1.00 95.50 166 LYS A N 1
ATOM 1355 C CA . LYS A 1 166 ? -16.415 11.922 18.974 1.00 95.50 166 LYS A CA 1
ATOM 1356 C C . LYS A 1 166 ? -16.188 10.563 19.632 1.00 95.50 166 LYS A C 1
ATOM 1358 O O . LYS A 1 166 ? -16.586 10.379 20.776 1.00 95.50 166 LYS A O 1
ATOM 1363 N N . ILE A 1 167 ? -15.551 9.628 18.930 1.00 95.50 167 ILE A N 1
ATOM 1364 C CA . ILE A 1 167 ? -15.315 8.255 19.414 1.00 95.50 167 ILE A CA 1
ATOM 1365 C C . ILE A 1 167 ? -13.831 7.902 19.401 1.00 95.50 167 ILE A C 1
ATOM 1367 O O . ILE A 1 167 ? -13.077 8.450 18.592 1.00 95.50 167 ILE A O 1
ATOM 1371 N N . LYS A 1 168 ? -13.419 6.959 20.248 1.00 95.44 168 LYS A N 1
ATOM 1372 C CA . LYS A 1 168 ? -12.093 6.336 20.198 1.00 95.44 168 LYS A CA 1
ATOM 1373 C C . LYS A 1 168 ? -11.993 5.376 19.013 1.00 95.44 168 LYS A C 1
ATOM 1375 O O . LYS A 1 168 ? -12.922 4.629 18.705 1.00 95.44 168 LYS A O 1
ATOM 1380 N N . ARG A 1 169 ? -10.856 5.403 18.321 1.00 95.12 169 ARG A N 1
ATOM 1381 C CA . ARG A 1 169 ? -10.515 4.424 17.289 1.00 95.12 169 ARG A CA 1
ATOM 1382 C C . ARG A 1 169 ? -10.117 3.118 17.957 1.00 95.12 169 ARG A C 1
ATOM 1384 O O . ARG A 1 169 ? -9.393 3.118 18.945 1.00 95.12 169 ARG A O 1
ATOM 1391 N N . LYS A 1 170 ? -10.521 2.002 17.349 1.00 94.44 170 LYS A N 1
ATOM 1392 C CA . LYS A 1 170 ? -10.072 0.673 17.779 1.00 94.44 170 LYS A CA 1
ATOM 1393 C C . LYS A 1 170 ? -8.561 0.487 17.581 1.00 94.44 170 LYS A C 1
ATOM 1395 O O . LYS A 1 170 ? -7.907 -0.137 18.404 1.00 94.44 170 LYS A O 1
ATOM 1400 N N . TYR A 1 171 ? -8.018 1.046 16.499 1.00 97.12 171 TYR A N 1
ATOM 1401 C CA . TYR A 1 171 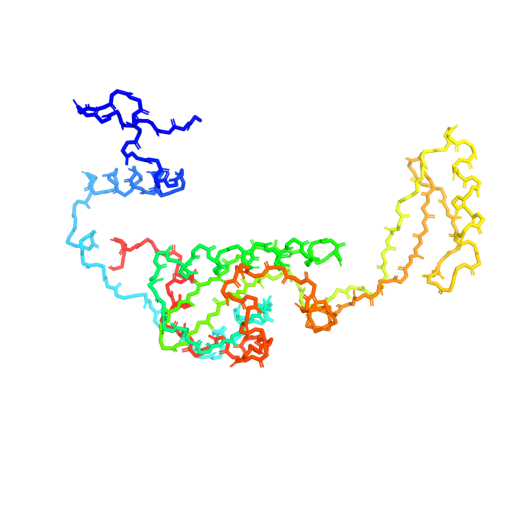? -6.593 0.997 16.187 1.00 97.12 171 TYR A CA 1
ATOM 1402 C C . TYR A 1 171 ? -6.080 2.396 15.884 1.00 97.12 171 TYR A C 1
ATOM 1404 O O . TYR A 1 171 ? -6.666 3.121 15.082 1.00 97.12 171 TYR A O 1
ATOM 1412 N N . THR A 1 172 ? -4.965 2.751 16.509 1.00 97.50 172 THR A N 1
ATOM 1413 C CA . THR A 1 172 ? -4.237 3.998 16.249 1.00 97.50 172 THR A CA 1
ATOM 1414 C C . THR A 1 172 ? -2.909 3.747 15.558 1.00 97.50 172 THR A C 1
ATOM 1416 O O . THR A 1 172 ? -2.359 4.669 14.974 1.00 97.50 172 THR A O 1
ATOM 1419 N N . ASN A 1 173 ? -2.406 2.511 15.580 1.00 98.31 173 ASN A N 1
ATOM 1420 C CA . ASN A 1 173 ? -1.150 2.115 14.960 1.00 98.31 173 ASN A CA 1
ATOM 1421 C C . ASN A 1 173 ? -1.386 1.055 13.876 1.00 98.31 173 ASN A C 1
ATOM 1423 O O . ASN A 1 173 ? -2.065 0.052 14.112 1.00 98.31 173 ASN A O 1
ATOM 1427 N N . ALA A 1 174 ? -0.811 1.276 12.694 1.00 98.31 174 ALA A N 1
ATOM 1428 C CA . ALA A 1 174 ? -1.007 0.408 11.539 1.00 98.31 174 ALA A CA 1
ATOM 1429 C C . ALA A 1 174 ? -0.391 -0.991 11.711 1.00 98.31 174 ALA A C 1
ATOM 1431 O O . ALA A 1 174 ? -0.966 -1.956 11.214 1.00 98.31 174 ALA A O 1
ATOM 1432 N N . PHE A 1 175 ? 0.738 -1.119 12.422 1.00 98.44 175 PHE A N 1
ATOM 1433 C CA . PHE A 1 175 ? 1.346 -2.424 12.714 1.00 98.44 175 PHE A CA 1
ATOM 1434 C C . PHE A 1 175 ? 0.422 -3.258 13.595 1.00 98.44 175 PHE A C 1
ATOM 1436 O O . PHE A 1 175 ? 0.124 -4.390 13.239 1.00 98.44 175 PHE A O 1
ATOM 1443 N N . HIS A 1 176 ? -0.114 -2.660 14.662 1.00 98.06 176 HIS A N 1
ATOM 1444 C CA . HIS A 1 176 ? -1.034 -3.343 15.573 1.00 98.06 176 HIS A CA 1
ATOM 1445 C C . HIS A 1 176 ? -2.310 -3.826 14.866 1.00 98.06 176 HIS A C 1
ATOM 1447 O O . HIS A 1 176 ? -2.742 -4.961 15.048 1.00 98.06 176 HIS A O 1
ATOM 1453 N N . LEU A 1 177 ? -2.892 -2.989 13.996 1.00 98.25 177 LEU A N 1
ATOM 1454 C CA . LEU A 1 177 ? -4.020 -3.407 13.158 1.00 98.25 177 LEU A CA 1
ATOM 1455 C C . LEU A 1 177 ? -3.645 -4.601 12.272 1.00 98.25 177 LEU A C 1
ATOM 1457 O O . LEU A 1 177 ? -4.416 -5.552 12.158 1.00 98.25 177 LEU A O 1
ATOM 1461 N N . LEU A 1 178 ? -2.482 -4.539 11.620 1.00 97.62 178 LEU A N 1
ATOM 1462 C CA . LEU A 1 178 ? -2.057 -5.587 10.702 1.00 97.62 178 LEU A CA 1
ATOM 1463 C C . LEU A 1 178 ? -1.739 -6.895 11.430 1.00 97.62 178 LEU A C 1
ATOM 1465 O O . LEU A 1 178 ? -2.005 -7.947 10.865 1.00 97.62 178 LEU A O 1
ATOM 1469 N N . GLU A 1 179 ? -1.226 -6.828 12.660 1.00 97.31 179 GLU A N 1
ATOM 1470 C CA . GLU A 1 179 ? -0.997 -7.974 13.547 1.00 97.31 179 GLU A CA 1
ATOM 1471 C C . GLU A 1 179 ? -2.314 -8.657 13.922 1.00 97.31 179 GLU A C 1
ATOM 1473 O O . GLU A 1 179 ? -2.468 -9.850 13.675 1.00 97.31 179 GLU A O 1
ATOM 1478 N N . GLU A 1 180 ? -3.298 -7.910 14.436 1.00 97.62 180 GLU A N 1
ATOM 1479 C CA . GLU A 1 180 ? -4.583 -8.497 14.845 1.00 97.62 180 GLU A CA 1
ATOM 1480 C C . GLU A 1 180 ? -5.409 -9.025 13.666 1.00 97.62 180 GLU A C 1
ATOM 1482 O O . GLU A 1 180 ? -6.184 -9.969 13.817 1.00 97.62 180 GLU A O 1
ATOM 1487 N N . LYS A 1 181 ? -5.282 -8.404 12.489 1.00 97.00 181 LYS A N 1
ATOM 1488 C CA . LYS A 1 181 ? -6.073 -8.747 11.299 1.00 97.00 181 LYS A CA 1
ATOM 1489 C C . LYS A 1 181 ? -5.333 -9.606 10.286 1.00 97.00 181 LYS A C 1
ATOM 1491 O O . LYS A 1 181 ? -5.910 -9.930 9.249 1.00 97.00 181 LYS A O 1
ATOM 1496 N N . PHE A 1 182 ? -4.096 -10.009 10.569 1.00 95.75 182 PHE A N 1
ATOM 1497 C CA . PHE A 1 182 ? -3.215 -10.682 9.614 1.00 95.75 182 PHE A CA 1
ATOM 1498 C C . PHE A 1 182 ? -3.862 -11.906 8.953 1.00 95.75 182 PHE A C 1
ATOM 1500 O O . PHE A 1 182 ? -3.847 -12.063 7.725 1.00 95.75 182 PHE A O 1
ATOM 1507 N N . ASP A 1 183 ? -4.485 -12.759 9.763 1.00 94.06 183 ASP A N 1
ATOM 1508 C CA . ASP A 1 183 ? -5.070 -14.021 9.313 1.00 94.06 183 ASP A CA 1
ATOM 1509 C C . ASP A 1 183 ? -6.343 -13.829 8.482 1.00 94.06 183 ASP A C 1
ATOM 1511 O O . ASP A 1 183 ? -6.607 -14.622 7.576 1.00 94.06 183 ASP A O 1
ATOM 1515 N N . GLU A 1 184 ? -7.057 -12.720 8.677 1.00 93.88 184 GLU A N 1
ATOM 1516 C CA . GLU A 1 184 ? -8.273 -12.381 7.932 1.00 93.88 184 GLU A CA 1
ATOM 1517 C C . GLU A 1 184 ? -7.969 -11.876 6.504 1.00 93.88 184 GLU A C 1
ATOM 1519 O O . GLU A 1 184 ? -8.811 -11.978 5.608 1.00 93.88 184 GLU A O 1
ATOM 1524 N N . ILE A 1 185 ? -6.762 -11.352 6.243 1.00 94.75 185 ILE A N 1
ATOM 1525 C CA . ILE A 1 185 ? -6.428 -10.739 4.946 1.00 94.75 185 ILE A CA 1
ATOM 1526 C C . ILE A 1 185 ? -6.142 -11.807 3.890 1.00 94.75 185 ILE A C 1
ATOM 1528 O O . ILE A 1 185 ? -5.250 -12.634 4.037 1.00 94.75 185 ILE A O 1
ATOM 1532 N N . ASN A 1 186 ? -6.829 -11.764 2.753 1.00 95.31 186 ASN A N 1
ATOM 1533 C CA . ASN A 1 186 ? -6.541 -12.676 1.648 1.00 95.31 186 ASN A CA 1
ATOM 1534 C C . ASN A 1 186 ? -5.334 -12.191 0.818 1.00 95.31 186 ASN A C 1
ATOM 1536 O O . ASN A 1 186 ? -5.463 -11.238 0.052 1.00 95.31 186 ASN A O 1
ATOM 1540 N N . PHE A 1 187 ? -4.187 -12.866 0.890 1.00 93.94 187 PHE A N 1
ATOM 1541 C CA . PHE A 1 187 ? -2.991 -12.543 0.097 1.00 93.94 187 PHE A CA 1
ATOM 1542 C C . PHE A 1 187 ? -2.942 -13.233 -1.279 1.00 93.94 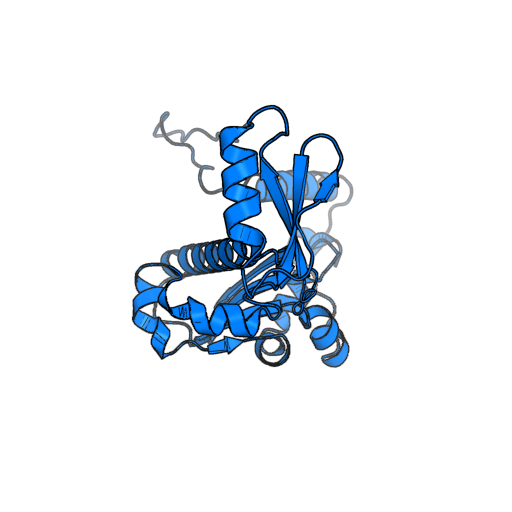187 PHE A C 1
ATOM 1544 O O . PHE A 1 187 ? -2.066 -12.945 -2.088 1.00 93.94 187 PHE A O 1
ATOM 1551 N N . GLY A 1 188 ? -3.902 -14.104 -1.590 1.00 91.56 188 GLY A N 1
ATOM 1552 C CA . GLY A 1 188 ? -3.853 -15.000 -2.748 1.00 91.56 188 GLY A CA 1
ATOM 1553 C C . GLY A 1 188 ? -3.671 -16.452 -2.316 1.00 91.56 188 GLY A C 1
ATOM 1554 O O . GLY A 1 188 ? -3.218 -16.715 -1.208 1.00 91.56 188 GLY A O 1
ATOM 1555 N N . LYS A 1 189 ? -4.077 -17.396 -3.174 1.00 90.81 189 LYS A N 1
ATOM 1556 C CA . LYS A 1 189 ? -4.177 -18.820 -2.817 1.00 90.81 189 LYS A CA 1
ATOM 1557 C C . LYS A 1 189 ? -2.876 -19.351 -2.210 1.00 90.81 189 LYS A C 1
ATOM 1559 O O . LYS A 1 189 ? -2.896 -19.845 -1.093 1.00 90.81 189 LYS A O 1
ATOM 1564 N N . ASN A 1 190 ? -1.759 -19.182 -2.910 1.00 92.25 190 ASN A N 1
ATOM 1565 C CA . ASN A 1 190 ? -0.481 -19.728 -2.468 1.00 92.25 190 ASN A CA 1
ATOM 1566 C C . ASN A 1 190 ? 0.154 -18.893 -1.354 1.00 92.25 190 ASN A C 1
ATOM 1568 O O . ASN A 1 190 ? 0.767 -19.442 -0.449 1.00 92.25 190 ASN A O 1
ATOM 1572 N N . LEU A 1 191 ? -0.002 -17.565 -1.394 1.00 94.00 191 LEU A N 1
ATOM 1573 C CA . LEU A 1 191 ? 0.523 -16.707 -0.328 1.00 94.00 191 LEU A CA 1
ATOM 1574 C C . LEU A 1 191 ? -0.200 -16.939 1.009 1.00 94.00 191 LEU A C 1
ATOM 1576 O O . LEU A 1 191 ? 0.431 -16.852 2.058 1.00 94.00 191 LEU A O 1
ATOM 1580 N N . ASN A 1 192 ? -1.491 -17.284 0.989 1.00 93.94 192 ASN A N 1
ATOM 1581 C CA . ASN A 1 192 ? -2.240 -17.625 2.201 1.00 93.94 192 ASN A CA 1
ATOM 1582 C C . ASN A 1 192 ? -1.721 -18.900 2.878 1.00 93.94 192 ASN A C 1
ATOM 1584 O O . ASN A 1 192 ? -1.691 -18.954 4.103 1.00 93.94 192 ASN A O 1
ATOM 1588 N N . GLU A 1 193 ? -1.290 -19.899 2.103 1.00 92.75 193 GLU A N 1
ATOM 1589 C CA . GLU A 1 193 ? -0.746 -21.166 2.624 1.00 92.75 193 GLU A CA 1
ATOM 1590 C C . GLU A 1 193 ? 0.568 -20.962 3.398 1.00 92.75 193 GLU A C 1
ATOM 1592 O O . GLU A 1 193 ? 0.925 -21.779 4.241 1.00 92.75 193 GLU A O 1
ATOM 1597 N N . MET A 1 194 ? 1.265 -19.847 3.159 1.00 93.38 194 MET A N 1
ATOM 1598 C CA . MET A 1 194 ? 2.581 -19.553 3.734 1.00 93.38 194 MET A CA 1
ATOM 1599 C C . MET A 1 194 ? 2.558 -18.447 4.794 1.00 93.38 194 MET A C 1
ATOM 1601 O O . MET A 1 194 ? 3.616 -17.962 5.194 1.00 93.38 194 MET A O 1
ATOM 1605 N N . LYS A 1 195 ? 1.377 -18.028 5.269 1.00 93.88 195 LYS A N 1
ATOM 1606 C CA . LYS A 1 195 ? 1.239 -16.943 6.259 1.00 93.88 195 LYS A CA 1
ATOM 1607 C C . LYS A 1 195 ? 2.089 -17.141 7.514 1.00 93.88 195 LYS A C 1
ATOM 1609 O O . LYS A 1 195 ? 2.644 -16.171 8.016 1.00 93.88 195 LYS A O 1
ATOM 1614 N N . ALA A 1 196 ? 2.256 -18.381 7.970 1.00 92.69 196 ALA A N 1
ATOM 1615 C CA . ALA A 1 196 ? 3.072 -18.707 9.141 1.00 92.69 196 ALA A CA 1
ATOM 1616 C C . ALA A 1 196 ? 4.570 -18.369 8.973 1.00 92.69 196 ALA A C 1
ATOM 1618 O O . ALA A 1 196 ? 5.278 -18.175 9.957 1.00 92.69 196 ALA A O 1
ATOM 1619 N N . GLU A 1 197 ? 5.066 -18.285 7.735 1.00 93.75 197 GLU A N 1
ATOM 1620 C CA . GLU A 1 197 ? 6.460 -17.940 7.419 1.00 93.75 197 GLU A CA 1
ATOM 1621 C C . GLU A 1 197 ? 6.656 -16.438 7.157 1.00 93.75 197 GLU A C 1
ATOM 1623 O O . GLU A 1 197 ? 7.779 -15.966 6.937 1.00 93.75 197 GLU A O 1
ATOM 1628 N N . MET A 1 198 ? 5.564 -15.676 7.143 1.00 96.62 198 MET A N 1
ATOM 1629 C CA . MET A 1 198 ? 5.565 -14.255 6.845 1.00 96.62 198 MET A CA 1
ATOM 1630 C C . MET A 1 198 ? 5.764 -13.424 8.107 1.00 96.62 198 MET A C 1
ATOM 1632 O O . MET A 1 198 ? 5.325 -13.782 9.195 1.00 96.62 198 MET A O 1
ATOM 1636 N N . LYS A 1 199 ? 6.422 -12.274 7.953 1.00 96.94 199 LYS A N 1
ATOM 1637 C CA . LYS A 1 199 ? 6.610 -11.315 9.041 1.00 96.94 199 LYS A CA 1
ATOM 1638 C C . LYS A 1 199 ? 6.106 -9.954 8.618 1.00 96.94 199 LYS A C 1
ATOM 1640 O O . LYS A 1 199 ? 6.465 -9.477 7.540 1.00 96.94 199 LYS A O 1
ATOM 1645 N N . ILE A 1 200 ? 5.311 -9.326 9.477 1.00 97.94 200 ILE A N 1
ATOM 1646 C CA . ILE A 1 200 ? 4.980 -7.911 9.327 1.00 97.94 200 ILE A CA 1
ATOM 1647 C C . ILE A 1 200 ? 6.285 -7.123 9.396 1.00 97.94 200 ILE A C 1
ATOM 1649 O O . ILE A 1 200 ? 7.172 -7.436 10.190 1.00 97.94 200 ILE A O 1
ATOM 1653 N N . CYS A 1 201 ? 6.433 -6.161 8.497 1.00 97.38 201 CYS A N 1
ATOM 1654 C CA . CYS A 1 201 ? 7.690 -5.472 8.298 1.00 97.38 201 CYS A CA 1
ATOM 1655 C C . CYS A 1 201 ? 7.494 -3.979 8.041 1.00 97.38 201 CYS A C 1
ATOM 1657 O O . CYS A 1 201 ? 6.483 -3.550 7.479 1.00 97.38 201 CYS A O 1
ATOM 1659 N N . GLY A 1 202 ? 8.472 -3.193 8.490 1.00 97.38 202 GLY A N 1
ATOM 1660 C CA . GLY A 1 202 ? 8.505 -1.739 8.335 1.00 97.38 202 GLY A CA 1
ATOM 1661 C C . GLY A 1 202 ? 9.776 -1.267 7.640 1.00 97.38 202 GLY A C 1
ATOM 1662 O O . GLY A 1 202 ? 10.535 -2.062 7.083 1.00 97.38 202 GLY A O 1
ATOM 1663 N N . GLY A 1 203 ? 10.064 0.034 7.708 1.00 95.44 203 GLY A N 1
ATOM 1664 C CA . GLY A 1 203 ? 11.220 0.609 7.010 1.00 95.44 203 GLY A CA 1
ATOM 1665 C C . GLY A 1 203 ? 12.571 -0.049 7.332 1.00 95.44 203 GLY A C 1
ATOM 1666 O O . GLY A 1 203 ? 13.389 -0.231 6.431 1.00 95.44 203 GLY A O 1
ATOM 1667 N N . LYS A 1 204 ? 12.782 -0.494 8.582 1.00 95.88 204 LYS A N 1
ATOM 1668 C CA . LYS A 1 204 ? 14.011 -1.197 9.007 1.00 95.88 204 LYS A CA 1
ATOM 1669 C C . LYS A 1 204 ? 14.220 -2.539 8.306 1.00 95.88 204 LYS A C 1
ATOM 1671 O O . LYS A 1 204 ? 15.357 -2.945 8.104 1.00 95.88 204 LYS A O 1
ATOM 1676 N N . ASP A 1 205 ? 13.143 -3.218 7.933 1.00 97.19 205 ASP A N 1
ATOM 1677 C CA . ASP A 1 205 ? 13.200 -4.493 7.221 1.00 97.19 205 ASP A CA 1
ATOM 1678 C C . ASP A 1 205 ? 13.228 -4.289 5.710 1.00 97.19 205 ASP A C 1
ATOM 1680 O O . ASP A 1 205 ? 13.877 -5.044 4.987 1.00 97.19 205 ASP A O 1
ATOM 1684 N N . LEU A 1 206 ? 12.500 -3.277 5.231 1.00 97.25 206 LEU A N 1
ATOM 1685 C CA . LEU A 1 206 ? 12.348 -2.971 3.813 1.00 97.25 206 LEU A CA 1
ATOM 1686 C C . LEU A 1 206 ? 13.633 -2.400 3.209 1.00 97.25 206 LEU A C 1
ATOM 1688 O O . LEU A 1 206 ? 13.869 -2.601 2.020 1.00 97.25 206 LEU A O 1
ATOM 1692 N N . ILE A 1 207 ? 14.507 -1.782 4.011 1.00 96.31 207 ILE A N 1
ATOM 1693 C CA . ILE A 1 207 ? 15.791 -1.237 3.542 1.00 96.31 207 ILE A CA 1
ATOM 1694 C C . ILE A 1 207 ? 16.696 -2.270 2.855 1.00 96.31 207 ILE A C 1
ATOM 1696 O O . ILE A 1 207 ? 17.517 -1.906 2.016 1.00 96.31 207 ILE A O 1
ATOM 1700 N N . LYS A 1 208 ? 16.526 -3.569 3.144 1.00 94.56 208 LYS A N 1
ATOM 1701 C CA . LYS A 1 208 ? 17.283 -4.642 2.475 1.00 94.56 208 LYS A CA 1
ATOM 1702 C C . LYS A 1 208 ? 17.005 -4.737 0.969 1.00 94.56 208 LYS A C 1
ATOM 1704 O O . LYS A 1 208 ? 17.801 -5.326 0.249 1.00 94.56 208 LYS A O 1
ATOM 1709 N N . PHE A 1 209 ? 15.904 -4.156 0.488 1.00 96.31 209 PHE A N 1
ATOM 1710 C CA . PHE A 1 209 ? 15.548 -4.075 -0.932 1.00 96.31 209 PHE A CA 1
ATOM 1711 C C . PHE A 1 209 ? 16.046 -2.763 -1.560 1.00 96.31 209 PHE A C 1
ATOM 1713 O O . PHE A 1 209 ? 15.299 -2.078 -2.254 1.00 96.31 209 PHE A O 1
ATOM 1720 N N . LYS A 1 210 ? 17.299 -2.385 -1.276 1.00 94.75 210 LYS A N 1
ATOM 1721 C CA . LYS A 1 210 ? 17.855 -1.062 -1.596 1.00 94.75 210 LYS A CA 1
ATOM 1722 C C . LYS A 1 210 ? 17.694 -0.679 -3.071 1.00 94.75 210 LYS A C 1
ATOM 1724 O O . LYS A 1 210 ? 17.113 0.361 -3.349 1.00 94.75 210 LYS A O 1
ATOM 1729 N N . GLU A 1 211 ? 18.094 -1.559 -3.986 1.00 94.31 211 GLU A N 1
ATOM 1730 C CA . GLU A 1 211 ? 18.002 -1.330 -5.439 1.00 94.31 211 GLU A CA 1
ATOM 1731 C C . GLU A 1 211 ? 16.563 -1.051 -5.903 1.00 94.31 211 GLU A C 1
ATOM 1733 O O . GLU A 1 211 ? 16.323 -0.159 -6.713 1.00 94.31 211 GLU A O 1
ATOM 1738 N N . TYR A 1 212 ? 15.582 -1.774 -5.347 1.00 96.44 212 TYR A N 1
ATOM 1739 C CA . TYR A 1 212 ? 14.172 -1.530 -5.651 1.00 96.44 212 TYR A CA 1
ATOM 1740 C C . TYR A 1 212 ? 13.740 -0.137 -5.192 1.00 96.44 212 TYR A C 1
ATOM 1742 O O . TYR A 1 212 ? 13.040 0.558 -5.921 1.00 96.44 212 TYR A O 1
ATOM 1750 N N . TRP A 1 213 ? 14.137 0.272 -3.986 1.00 97.31 213 TRP A N 1
ATOM 1751 C CA . TRP A 1 213 ? 13.726 1.560 -3.436 1.00 97.31 213 TRP A CA 1
ATOM 1752 C C . TRP A 1 213 ? 14.410 2.747 -4.102 1.00 97.31 213 TRP A C 1
ATOM 1754 O O . TRP A 1 213 ? 13.784 3.793 -4.248 1.00 97.31 213 TRP A O 1
ATOM 1764 N N . GLU A 1 214 ? 15.661 2.591 -4.529 1.00 96.31 214 GLU A N 1
ATOM 1765 C CA . GLU A 1 214 ? 16.365 3.600 -5.324 1.00 96.31 214 GLU A CA 1
ATOM 1766 C C . GLU A 1 214 ? 15.641 3.855 -6.646 1.00 96.31 214 GLU A C 1
ATOM 1768 O O . GLU A 1 214 ? 15.443 5.009 -7.015 1.00 96.31 214 GLU A O 1
ATOM 1773 N N . GLU A 1 215 ? 15.155 2.801 -7.307 1.00 95.44 215 GLU A N 1
ATOM 1774 C CA . GLU A 1 215 ? 14.304 2.935 -8.492 1.00 95.44 215 GLU A CA 1
ATOM 1775 C C . GLU A 1 215 ? 12.930 3.530 -8.139 1.00 95.44 215 GLU A C 1
ATOM 1777 O O . GLU A 1 215 ? 12.465 4.458 -8.794 1.00 95.44 215 GLU A O 1
ATOM 1782 N N . PHE A 1 216 ? 12.284 3.036 -7.078 1.00 96.06 216 PHE A N 1
ATOM 1783 C CA . PHE A 1 216 ? 10.936 3.446 -6.667 1.00 96.06 216 PHE A CA 1
ATOM 1784 C C . PHE A 1 216 ? 10.845 4.928 -6.273 1.00 96.06 216 PHE A C 1
ATOM 1786 O O . PHE A 1 216 ? 9.826 5.573 -6.524 1.00 96.06 216 PHE A O 1
ATOM 1793 N N . PHE A 1 217 ? 11.887 5.469 -5.638 1.00 96.25 217 PHE A N 1
ATOM 1794 C CA . PHE A 1 217 ? 11.964 6.878 -5.247 1.00 96.25 217 PHE A CA 1
ATOM 1795 C C . PHE A 1 217 ? 12.680 7.755 -6.281 1.00 96.25 217 PHE A C 1
ATOM 1797 O O . PHE A 1 217 ? 12.851 8.949 -6.031 1.00 96.25 217 PHE A O 1
ATOM 1804 N N . CYS A 1 218 ? 13.103 7.205 -7.422 1.00 94.69 218 CYS A N 1
ATOM 1805 C CA . CYS A 1 218 ? 13.736 7.996 -8.466 1.00 94.69 218 CYS A CA 1
ATOM 1806 C C . CYS A 1 218 ? 12.701 8.904 -9.141 1.00 94.69 218 CYS A C 1
ATOM 1808 O O . CYS A 1 218 ? 11.743 8.437 -9.749 1.00 94.69 218 CYS A O 1
ATOM 1810 N N . GLU A 1 219 ? 12.913 10.217 -9.064 1.00 92.69 219 GLU A N 1
ATOM 1811 C CA . GLU A 1 219 ? 12.047 11.209 -9.720 1.00 92.69 219 GLU A CA 1
ATOM 1812 C C . GLU A 1 219 ? 12.387 11.407 -11.205 1.00 92.69 219 GLU A C 1
ATOM 1814 O O . GLU A 1 219 ? 11.651 12.077 -11.927 1.00 92.69 219 GLU A O 1
ATOM 1819 N N . LYS A 1 220 ? 13.504 10.832 -11.667 1.00 93.00 220 LYS A N 1
ATOM 1820 C CA . LYS A 1 220 ? 13.949 10.902 -13.061 1.00 93.00 220 LYS A CA 1
ATOM 1821 C C . LYS A 1 220 ? 13.437 9.707 -13.844 1.00 93.00 220 LYS A C 1
ATOM 1823 O O . LYS A 1 220 ? 13.511 8.568 -13.380 1.00 93.00 220 LYS A O 1
ATOM 1828 N N . TYR A 1 221 ? 13.015 9.949 -15.079 1.00 93.44 221 TYR A N 1
ATOM 1829 C CA . TYR A 1 221 ? 12.731 8.861 -16.003 1.00 93.44 221 TYR A CA 1
ATOM 1830 C C . TYR A 1 221 ? 14.014 8.087 -16.337 1.00 93.44 221 TYR A C 1
ATOM 1832 O O . TYR A 1 221 ? 15.100 8.673 -16.341 1.00 93.44 221 TYR A O 1
ATOM 1840 N N . PRO A 1 222 ? 13.923 6.789 -16.689 1.00 93.69 222 PRO A N 1
ATOM 1841 C CA . PRO A 1 222 ? 15.099 5.996 -17.043 1.00 93.69 222 PRO A CA 1
ATOM 1842 C C . PRO A 1 222 ? 15.986 6.665 -18.102 1.00 93.69 222 PRO A C 1
ATOM 1844 O O . PRO A 1 222 ? 17.192 6.759 -17.928 1.00 93.69 222 PRO A O 1
ATOM 1847 N N . TRP A 1 223 ? 15.400 7.237 -19.153 1.00 94.31 223 TRP A N 1
ATOM 1848 C CA . TRP A 1 223 ? 16.161 7.872 -20.236 1.00 94.31 223 TRP A CA 1
ATOM 1849 C C . TRP A 1 223 ? 16.801 9.226 -19.882 1.00 94.31 223 TRP A C 1
ATOM 1851 O O . TRP A 1 223 ? 17.567 9.770 -20.680 1.00 94.31 223 TRP A O 1
ATOM 1861 N N . GLU A 1 224 ? 16.504 9.786 -18.709 1.00 92.88 224 GLU A N 1
ATOM 1862 C CA . GLU A 1 224 ? 17.106 11.032 -18.216 1.00 92.88 224 GLU A CA 1
ATOM 1863 C C . GLU A 1 224 ? 18.386 10.790 -17.406 1.00 92.88 224 GLU A C 1
ATOM 1865 O O . GLU A 1 224 ? 19.137 11.738 -17.148 1.00 92.88 224 GLU A O 1
ATOM 1870 N N . ARG A 1 225 ? 18.650 9.537 -17.016 1.00 91.56 225 ARG A N 1
ATOM 1871 C CA . ARG A 1 225 ? 19.814 9.135 -16.218 1.00 91.56 225 ARG A CA 1
ATOM 1872 C C . ARG A 1 225 ? 20.889 8.468 -17.057 1.00 91.56 225 ARG A C 1
ATOM 1874 O O . ARG A 1 225 ? 20.629 7.516 -17.814 1.00 91.56 225 ARG A O 1
#

Sequence (225 aa):
ENFVFVDPVDENRNVAAALSPEKLQLFIFASSQFLRKPSIKFFFPNPPPPIPSEELLKKLSNFVGVCFKKPSMADDILYPQLRKAANNVATLLQQYDFKPLRKAWHANKYAFFAVELESITIEETKLHMGPPLHEKKHVKSFIDKWKEAEEAVSEPFFEKGRVWVKIKRKYTNAFHLLEEKFDEINFGKNLNEMKAEMKICGGKDLIKFKEYWEEFFCEKYPWER

Mean predicted aligned error: 5.24 Å

Nearest PDB structures (foldseek):
  4x4u-assembly1_A  TM=8.206E-01  e=1.366E-15  Archaeoglobus fulgidus DSM 4304
  1uet-assembly1_A  TM=8.098E-01  e=1.287E-15  Archaeoglobus fulgidus
  3ova-assembly1_A-2  TM=8.400E-01  e=4.507E-15  Archaeoglobus fulgidus
  4x4v-assembly3_C  TM=8.082E-01  e=5.723E-15  Archaeoglobus fulgidus DSM 4304
  3ovs-assembly1_A  TM=8.229E-01  e=9.795E-15  Archaeoglobus fulgidus

Radius of gyration: 23.38 Å; Cα contacts (8 Å, |Δi|>4): 319; chains: 1; bounding box: 58×42×64 Å

pLDDT: mean 94.94, std 3.94, range [53.88, 98.81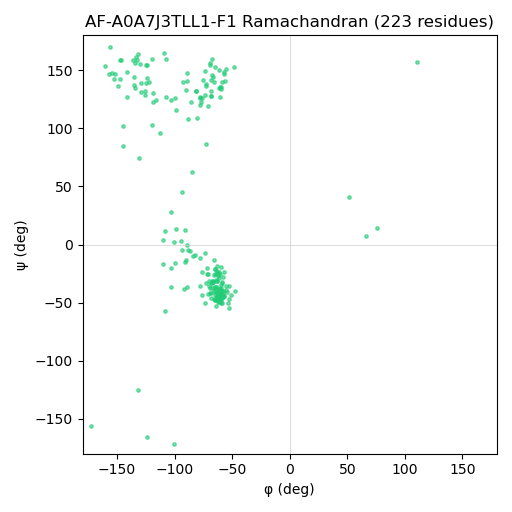]

Secondary structure (DSSP, 8-state):
-----B-SS-TT-BTTTT--HHHHHHHHHHHHHHHHS--GGGTSPPPPPPPPHHHHHHHTTTEEEEEEEPPS--HHHHHHHHHHHHHHHHHHHHHTT--EEEEEEEESSEEEEEEEES-SB--SEEEEEEEETT-HHHHHHHHHHHHS-TTBSS--EEETTEEEEEEE-S-SBHHHHHHHHGGGS---HHHHHTGGG-EEEEHHHHTT-HHHHHHHT--S-GGG-

Foldseek 3Di:
DDDADADPVHRVDGPCPVPDPVNVVVVVVLVVVCVVPNDPLSVVFDAFDFDPLVRLLVVQQQKKWKKFFDDPDDPVQVVVLLVLLLVLLCVLCVVLVWAFDDWDWDDDRMIITITGTPHQFADQKDKDWFDFPVPVVRLVVVQVVQVPDPQFPDRWDDDPRTIITMGTRPDGGSLVSCVVCVLVGRSDDVVNVCSVRMDIDTSVVCCVVRSRVSVVPRPDDSSVD